Protein AF-A0A8K0KRV4-F1 (afdb_monomer)

Organism: Ladona fulva (NCBI:txid123851)

Sequence (351 aa):
MICQTLAEVDSEPIRNSCIECLKAHAKYYPDQVLESVVKKLVTENDEIKTETTADLLQYLGSLKRRFSAMCELACSAGEPFTSNIIPKVISVIVGSSSSQTPKKAVVGFSCLRKAIEISESNQEWLCEYLYNEEGAPAVFIKWWIIGAFAGNDSNQTTNEDIFEDPELLQEVAAIISLIVRTLNASIQGALVLEILPLFFHWNVLNENCLKDAGVLPDYKPLDESSPWQQTQTVILLEAVIGSLRRDEVVQEALSKTTVLELYEHLSALAIFNLHPPTRLSSARLLGCLINKTPQEVHLVKLLADLKAAINPVLDDSIIPLWQRLSAVKLHIWVTKALLLRGHDDADIWID

Structure (mmCIF, N/CA/C/O backbone):
data_AF-A0A8K0KRV4-F1
#
_entry.id   AF-A0A8K0KRV4-F1
#
loop_
_atom_site.group_PDB
_atom_site.id
_atom_site.type_symbol
_atom_site.label_atom_id
_atom_site.label_alt_id
_atom_site.label_comp_id
_atom_site.label_asym_id
_atom_site.label_entity_id
_atom_site.label_seq_id
_atom_site.pdbx_PDB_ins_code
_atom_site.Cartn_x
_atom_site.Cartn_y
_atom_site.Cartn_z
_atom_site.occupancy
_atom_site.B_iso_or_equiv
_atom_site.auth_seq_id
_atom_site.auth_comp_id
_atom_site.auth_asym_id
_atom_site.auth_atom_id
_atom_site.pdbx_PDB_model_num
ATOM 1 N N . MET A 1 1 ? -14.758 -0.693 34.628 1.00 86.19 1 MET A N 1
ATOM 2 C CA . MET A 1 1 ? -13.832 -1.763 35.027 1.00 86.19 1 MET A CA 1
ATOM 3 C C . MET A 1 1 ? -13.225 -2.435 33.802 1.00 86.19 1 MET A C 1
ATOM 5 O O . MET A 1 1 ? -12.064 -2.178 33.559 1.00 86.19 1 MET A O 1
ATOM 9 N N . ILE A 1 2 ? -13.990 -3.150 32.962 1.00 88.62 2 ILE A N 1
ATOM 10 C CA . ILE A 1 2 ? -13.430 -3.925 31.830 1.00 88.62 2 ILE A CA 1
ATOM 11 C C . ILE A 1 2 ? -12.544 -3.091 30.876 1.00 88.62 2 ILE A C 1
ATOM 13 O O . ILE A 1 2 ? -11.396 -3.456 30.653 1.00 88.62 2 ILE A O 1
ATOM 17 N N . CYS A 1 3 ? -13.015 -1.939 30.374 1.00 86.62 3 CYS A N 1
ATOM 18 C CA . CYS A 1 3 ? -12.198 -1.091 29.482 1.00 86.62 3 CYS A CA 1
ATOM 19 C C . CYS A 1 3 ? -10.910 -0.570 30.143 1.00 86.62 3 CYS A C 1
ATOM 21 O O . CYS A 1 3 ? -9.894 -0.426 29.478 1.00 86.62 3 CYS A O 1
ATOM 23 N N . GLN A 1 4 ? -10.945 -0.315 31.452 1.00 87.44 4 GLN A N 1
ATOM 24 C CA . GLN A 1 4 ? -9.772 0.135 32.203 1.00 87.44 4 GLN A CA 1
ATOM 25 C C . GLN A 1 4 ? -8.758 -1.006 32.347 1.00 87.44 4 GLN A C 1
ATOM 27 O O . GLN A 1 4 ? -7.578 -0.837 32.061 1.00 87.44 4 GLN A O 1
ATOM 32 N N . THR A 1 5 ? -9.241 -2.209 32.673 1.00 88.69 5 THR A N 1
ATOM 33 C CA . THR A 1 5 ? -8.422 -3.425 32.711 1.00 88.69 5 THR A CA 1
ATOM 34 C C . THR A 1 5 ? -7.738 -3.688 31.366 1.00 88.69 5 THR A C 1
ATOM 36 O O . THR A 1 5 ? -6.568 -4.056 31.351 1.00 88.69 5 THR A O 1
ATOM 39 N N . LEU A 1 6 ? -8.417 -3.444 30.237 1.00 87.31 6 LEU A N 1
ATOM 40 C CA . LEU A 1 6 ? -7.824 -3.583 28.900 1.00 87.31 6 LEU A CA 1
ATOM 41 C C . LEU A 1 6 ? -6.659 -2.621 28.638 1.00 87.31 6 LEU A C 1
ATOM 43 O O . LEU A 1 6 ? -5.703 -3.003 27.964 1.00 87.31 6 LEU A O 1
ATOM 47 N N . ALA A 1 7 ? -6.729 -1.396 29.158 1.00 84.25 7 ALA A N 1
ATOM 48 C CA . ALA A 1 7 ? -5.669 -0.405 28.994 1.00 84.25 7 ALA A CA 1
ATOM 49 C C . ALA A 1 7 ? -4.442 -0.717 29.874 1.00 84.25 7 ALA A C 1
ATOM 51 O O . ALA A 1 7 ? -3.294 -0.555 29.447 1.00 84.25 7 ALA A O 1
ATOM 52 N N . GLU A 1 8 ? -4.680 -1.201 31.094 1.00 86.88 8 GLU A N 1
ATOM 53 C CA . GLU A 1 8 ? -3.658 -1.318 32.138 1.00 86.88 8 GLU A CA 1
ATOM 54 C C . GLU A 1 8 ? -2.963 -2.692 32.169 1.00 86.88 8 GLU A C 1
ATOM 56 O O . GLU A 1 8 ? -1.757 -2.764 32.416 1.00 86.88 8 GLU A O 1
ATOM 61 N N . VAL A 1 9 ? -3.684 -3.788 31.900 1.00 90.31 9 VAL A N 1
ATOM 62 C CA . VAL A 1 9 ? -3.180 -5.153 32.132 1.00 90.31 9 VAL A CA 1
ATOM 63 C C . VAL A 1 9 ? -2.333 -5.676 30.971 1.00 90.31 9 VAL A C 1
ATOM 65 O O . VAL A 1 9 ? -2.772 -5.773 29.821 1.00 90.31 9 VAL A O 1
ATOM 68 N N . ASP A 1 10 ? -1.117 -6.122 31.296 1.00 88.00 10 ASP A N 1
ATOM 69 C CA . ASP A 1 10 ? -0.176 -6.648 30.302 1.00 88.00 10 ASP A CA 1
ATOM 70 C C . ASP A 1 10 ? -0.371 -8.134 29.949 1.00 88.00 10 ASP A C 1
ATOM 72 O O . ASP A 1 10 ? 0.172 -8.630 28.965 1.00 88.00 10 ASP A O 1
ATOM 76 N N . SER A 1 11 ? -1.239 -8.835 30.676 1.00 92.94 11 SER A N 1
ATOM 77 C CA . SER A 1 11 ? -1.582 -10.235 30.411 1.00 92.94 11 SER A CA 1
ATOM 78 C C . SER A 1 11 ? -2.530 -10.385 29.215 1.00 92.94 11 SER A C 1
ATOM 80 O O . SER A 1 11 ? -3.698 -9.997 29.277 1.00 92.94 11 SER A O 1
ATOM 82 N N . GLU A 1 12 ? -2.039 -10.991 28.132 1.00 90.19 12 GLU A N 1
ATOM 83 C CA . GLU A 1 12 ? -2.821 -11.282 26.923 1.00 90.19 12 GLU A CA 1
ATOM 84 C C . GLU A 1 12 ? -4.062 -12.158 27.182 1.00 90.19 12 GLU A C 1
ATOM 86 O O . GLU A 1 12 ? -5.143 -11.760 26.749 1.00 90.19 12 GLU A O 1
ATOM 91 N N . PRO A 1 13 ? -4.002 -13.255 27.968 1.00 94.06 13 PRO A N 1
ATOM 92 C CA . PRO A 1 13 ? -5.196 -14.042 28.294 1.00 94.06 13 PRO A CA 1
ATOM 93 C C . PRO A 1 13 ? -6.295 -13.238 29.000 1.00 94.06 13 PRO A C 1
ATOM 95 O O . PRO A 1 13 ? -7.484 -13.431 28.731 1.00 94.06 13 PRO A O 1
ATOM 98 N N . ILE A 1 14 ? -5.910 -12.318 29.894 1.00 93.38 14 ILE A N 1
ATOM 99 C CA . ILE A 1 14 ? -6.867 -11.453 30.598 1.00 93.38 14 ILE A CA 1
ATOM 100 C C . ILE A 1 14 ? -7.502 -10.474 29.612 1.00 93.38 14 ILE A C 1
ATOM 102 O O . ILE A 1 14 ? -8.719 -10.300 29.635 1.00 93.38 14 ILE A O 1
ATOM 106 N N . ARG A 1 15 ? -6.708 -9.877 28.715 1.00 91.94 15 ARG A N 1
ATOM 107 C CA . ARG A 1 15 ? -7.239 -8.980 27.681 1.00 91.94 15 ARG A CA 1
ATOM 108 C C . ARG A 1 15 ? -8.218 -9.689 26.761 1.00 91.94 15 ARG A C 1
ATOM 110 O O . ARG A 1 15 ? -9.314 -9.178 26.572 1.00 91.94 15 ARG A O 1
ATOM 117 N N . ASN A 1 16 ? -7.871 -10.875 26.273 1.00 91.19 16 ASN A N 1
ATOM 118 C CA . ASN A 1 16 ? -8.750 -11.649 25.398 1.00 91.19 16 ASN A CA 1
ATOM 119 C C . ASN A 1 16 ? -10.057 -11.991 26.125 1.00 91.19 16 ASN A C 1
ATOM 121 O O . ASN A 1 16 ? -11.136 -11.789 25.582 1.00 91.19 16 ASN A O 1
ATOM 125 N N . SER A 1 17 ? -9.982 -12.376 27.403 1.00 94.31 17 SER A N 1
ATOM 126 C CA . SER A 1 17 ? -11.176 -12.599 28.231 1.00 94.31 17 SER A CA 1
ATOM 127 C C . SER A 1 17 ? -12.026 -11.330 28.387 1.00 94.31 17 SER A C 1
ATOM 129 O O . SER A 1 17 ? -13.250 -11.383 28.301 1.00 94.31 17 SER A O 1
ATOM 131 N N . CYS A 1 18 ? -11.401 -10.167 28.595 1.00 94.69 18 CYS A N 1
ATOM 132 C CA . CYS A 1 18 ? -12.099 -8.882 28.654 1.00 94.69 18 CYS A CA 1
ATOM 133 C C . CYS A 1 18 ? -12.760 -8.514 27.319 1.00 94.69 18 CYS A C 1
ATOM 135 O O . CYS A 1 18 ? -13.893 -8.034 27.327 1.00 94.69 18 CYS A O 1
ATOM 137 N N . ILE A 1 19 ? -12.083 -8.747 26.193 1.00 92.19 19 ILE A N 1
ATOM 138 C CA . ILE A 1 19 ? -12.622 -8.508 24.853 1.00 92.19 19 ILE A CA 1
ATOM 139 C C . ILE A 1 19 ? -13.817 -9.429 24.593 1.00 92.19 19 ILE A C 1
ATOM 141 O O . ILE A 1 19 ? -14.870 -8.935 24.204 1.00 92.19 19 ILE A O 1
ATOM 145 N N . GLU A 1 20 ? -13.716 -10.725 24.895 1.00 93.31 20 GLU A N 1
ATOM 146 C CA . GLU A 1 20 ? -14.837 -11.668 24.771 1.00 93.31 20 GLU A CA 1
ATOM 147 C C . GLU A 1 20 ? -16.033 -11.268 25.644 1.00 93.31 20 GLU A C 1
ATOM 149 O O . GLU A 1 20 ? -17.176 -11.292 25.185 1.00 93.31 20 GLU A O 1
ATOM 154 N N . CYS A 1 21 ? -15.790 -10.803 26.873 1.00 95.00 21 CYS A N 1
ATOM 155 C CA . CYS A 1 21 ? -16.847 -10.245 27.716 1.00 95.00 21 CYS A CA 1
ATOM 156 C C . CYS A 1 21 ? -17.499 -9.011 27.075 1.00 95.00 21 CYS A C 1
ATOM 158 O O . CYS A 1 21 ? -18.725 -8.901 27.074 1.00 95.00 21 CYS A O 1
ATOM 160 N N . LEU A 1 22 ? -16.714 -8.086 26.511 1.00 94.31 22 LEU A N 1
ATOM 161 C CA . LEU A 1 22 ? -17.256 -6.912 25.819 1.00 94.31 22 LEU A CA 1
ATOM 162 C C . LEU A 1 22 ? -18.048 -7.304 24.570 1.00 94.31 22 LEU A C 1
ATOM 164 O O . LEU A 1 22 ? -19.135 -6.768 24.379 1.00 94.31 22 LEU A O 1
ATOM 168 N N . LYS A 1 23 ? -17.572 -8.269 23.774 1.00 92.62 23 LYS A N 1
ATOM 169 C CA . LYS A 1 23 ? -18.305 -8.825 22.625 1.00 92.62 23 LYS A CA 1
ATOM 170 C C . LYS A 1 23 ? -19.634 -9.437 23.065 1.00 92.62 23 LYS A C 1
ATOM 172 O O . LYS A 1 23 ? -20.669 -9.180 22.457 1.00 92.62 23 LYS A O 1
ATOM 177 N N . ALA A 1 24 ? -19.630 -10.224 24.142 1.00 94.19 24 ALA A N 1
ATOM 178 C CA . ALA A 1 24 ? -20.844 -10.820 24.687 1.00 94.19 24 ALA A CA 1
ATOM 179 C C . ALA A 1 24 ? -21.834 -9.749 25.171 1.00 94.19 24 ALA A C 1
ATOM 181 O O . ALA A 1 24 ? -23.023 -9.844 24.874 1.00 94.19 24 ALA A O 1
ATOM 182 N N . HIS A 1 25 ? -21.359 -8.707 25.858 1.00 94.31 25 HIS A N 1
ATOM 183 C CA . HIS A 1 25 ? -22.204 -7.596 26.299 1.00 94.31 25 HIS A CA 1
ATOM 184 C C . HIS A 1 25 ? -22.710 -6.730 25.146 1.00 94.31 25 HIS A C 1
ATOM 186 O O . HIS A 1 25 ? -23.863 -6.309 25.188 1.00 94.31 25 HIS A O 1
ATOM 192 N N . ALA A 1 26 ? -21.900 -6.505 24.111 1.00 94.50 26 ALA A N 1
ATOM 193 C CA . ALA A 1 26 ? -22.269 -5.726 22.932 1.00 94.50 26 ALA A CA 1
ATOM 194 C C . ALA A 1 26 ? -23.500 -6.302 22.218 1.00 94.50 26 ALA A C 1
ATOM 196 O O . ALA A 1 26 ? -24.303 -5.545 21.684 1.00 94.50 26 ALA A O 1
ATOM 197 N N . LYS A 1 27 ? -23.702 -7.626 22.283 1.00 92.81 27 LYS A N 1
ATOM 198 C CA . LYS A 1 27 ? -24.896 -8.293 21.737 1.00 92.81 27 LYS A CA 1
ATOM 199 C C . LYS A 1 27 ? -26.197 -7.897 22.441 1.00 92.81 27 LYS A C 1
ATOM 201 O O . LYS A 1 27 ? -27.249 -7.933 21.815 1.00 92.81 27 LYS A O 1
ATOM 206 N N . TYR A 1 28 ? -26.140 -7.556 23.729 1.00 94.81 28 TYR A N 1
ATOM 207 C CA . TYR A 1 28 ? -27.323 -7.225 24.534 1.00 94.81 28 TYR A CA 1
ATOM 208 C C . TYR A 1 28 ? -27.468 -5.722 24.794 1.00 94.81 28 TYR A C 1
ATOM 210 O O . TYR A 1 28 ? -28.585 -5.232 24.933 1.00 94.81 28 TYR A O 1
ATOM 218 N N . TYR A 1 29 ? -26.350 -4.996 24.866 1.00 95.31 29 TYR A N 1
ATOM 219 C CA . TYR A 1 29 ? -26.291 -3.580 25.235 1.00 95.31 29 TYR A CA 1
ATOM 220 C C . TYR A 1 29 ? -25.318 -2.804 24.327 1.00 95.31 29 TYR A C 1
ATOM 222 O O . TYR A 1 29 ? -24.331 -2.247 24.821 1.00 95.31 29 TYR A O 1
ATOM 230 N N . PRO A 1 30 ? -25.555 -2.772 23.003 1.00 94.38 30 PRO A N 1
ATOM 231 C CA . PRO A 1 30 ? -24.607 -2.216 22.039 1.00 94.38 30 PRO A CA 1
ATOM 232 C C . PRO A 1 30 ? -24.255 -0.757 22.343 1.00 94.38 30 PRO A C 1
ATOM 234 O O . PRO A 1 30 ? -23.075 -0.433 22.445 1.00 94.38 30 PRO A O 1
ATOM 237 N N . ASP A 1 31 ? -25.249 0.091 22.612 1.00 94.31 31 ASP A N 1
ATOM 238 C CA . ASP A 1 31 ? -25.041 1.528 22.839 1.00 94.31 31 ASP A CA 1
ATOM 239 C C . ASP A 1 31 ? -24.201 1.815 24.091 1.00 94.31 31 ASP A C 1
ATOM 241 O O . ASP A 1 31 ? -23.298 2.646 24.069 1.00 94.31 31 ASP A O 1
ATOM 245 N N . GLN A 1 32 ? -24.447 1.084 25.183 1.00 94.12 32 GLN A N 1
ATOM 246 C CA . GLN A 1 32 ? -23.736 1.270 26.456 1.00 94.12 32 GLN A CA 1
ATOM 247 C C . GLN A 1 32 ? -22.277 0.822 26.356 1.00 94.12 32 GLN A C 1
ATOM 249 O O . GLN A 1 32 ? -21.372 1.465 26.906 1.00 94.12 32 GLN A O 1
ATOM 254 N N . VAL A 1 33 ? -22.044 -0.301 25.665 1.00 93.69 33 VAL A N 1
ATOM 255 C CA . VAL A 1 33 ? -20.692 -0.800 25.408 1.00 93.69 33 VAL A CA 1
ATOM 256 C C . VAL A 1 33 ? -19.970 0.158 24.475 1.00 93.69 33 VAL A C 1
ATOM 258 O O . VAL A 1 33 ? -18.839 0.532 24.774 1.00 93.69 33 VAL A O 1
ATOM 261 N N . LEU A 1 34 ? -20.622 0.608 23.404 1.00 92.81 34 LEU A N 1
ATOM 262 C CA . LEU A 1 34 ? -20.043 1.534 22.446 1.00 92.81 34 LEU A CA 1
ATOM 263 C C . LEU A 1 34 ? -19.682 2.871 23.097 1.00 92.81 34 LEU A C 1
ATOM 265 O O . LEU A 1 34 ? -18.543 3.311 22.959 1.00 92.81 34 LEU A O 1
ATOM 269 N N . GLU A 1 35 ? -20.590 3.478 23.865 1.00 90.69 35 GLU A N 1
ATOM 270 C CA . GLU A 1 35 ? -20.319 4.707 24.617 1.00 90.69 35 GLU A CA 1
ATOM 271 C C . GLU A 1 35 ? -19.120 4.511 25.554 1.00 90.69 35 GLU A C 1
ATOM 273 O O . GLU A 1 35 ? -18.199 5.328 25.575 1.00 90.69 35 GLU A O 1
ATOM 278 N N . SER A 1 36 ? -19.080 3.395 26.287 1.00 89.19 36 SER A N 1
ATOM 279 C CA . SER A 1 36 ? -17.990 3.090 27.219 1.00 89.19 36 SER A CA 1
ATOM 280 C C . SER A 1 36 ? -16.649 2.858 26.522 1.00 89.19 36 SER A C 1
ATOM 282 O O . SER A 1 36 ? -15.616 3.302 27.025 1.00 89.19 36 SER A O 1
ATOM 284 N N . VAL A 1 37 ? -16.647 2.146 25.394 1.00 87.88 37 VAL A N 1
ATOM 285 C CA . VAL A 1 37 ? -15.461 1.843 24.582 1.00 87.88 37 VAL A CA 1
ATOM 286 C C . VAL A 1 37 ? -14.936 3.116 23.942 1.00 87.88 37 VAL A C 1
ATOM 288 O O . VAL A 1 37 ? -13.771 3.447 24.127 1.00 87.88 37 VAL A O 1
ATOM 291 N N . VAL A 1 38 ? -15.798 3.878 23.274 1.00 83.19 38 VAL A N 1
ATOM 292 C CA . VAL A 1 38 ? -15.433 5.153 22.657 1.00 83.19 38 VAL A CA 1
ATOM 293 C C . VAL A 1 38 ? -14.895 6.115 23.712 1.00 83.19 38 VAL A C 1
ATOM 295 O O . VAL A 1 38 ? -13.782 6.611 23.577 1.00 83.19 38 VAL A O 1
ATOM 298 N N . LYS A 1 39 ? -15.640 6.346 24.797 1.00 84.12 39 LYS A N 1
ATOM 299 C CA . LYS A 1 39 ? -15.281 7.351 25.805 1.00 84.12 39 LYS A CA 1
ATOM 300 C C . LYS A 1 39 ? -13.984 7.029 26.552 1.00 84.12 39 LYS A C 1
ATOM 302 O O . LYS A 1 39 ? -13.308 7.945 27.011 1.00 84.12 39 LYS A O 1
ATOM 307 N N . LYS A 1 40 ? -13.641 5.751 26.719 1.00 84.88 40 LYS A N 1
ATOM 308 C CA . LYS A 1 40 ? -12.471 5.349 27.520 1.00 84.88 40 LYS A CA 1
ATOM 309 C C . LYS A 1 40 ? -11.273 4.942 26.678 1.00 84.88 40 LYS A C 1
ATOM 311 O O . LYS A 1 40 ? -10.148 5.209 27.063 1.00 84.88 40 LYS A O 1
ATOM 316 N N . LEU A 1 41 ? -11.493 4.304 25.531 1.00 80.88 41 LEU A N 1
ATOM 317 C CA . LEU A 1 41 ? -10.399 3.808 24.697 1.00 80.88 41 LEU A CA 1
ATOM 318 C C . LEU A 1 41 ? -9.992 4.804 23.602 1.00 80.88 41 LEU A C 1
ATOM 320 O O . LEU A 1 41 ? -8.820 4.813 23.241 1.00 80.88 41 LEU A O 1
ATOM 324 N N . VAL A 1 42 ? -10.909 5.661 23.118 1.00 72.00 42 VAL A N 1
ATOM 325 C CA . VAL A 1 42 ? -10.601 6.676 22.087 1.00 72.00 42 VAL A CA 1
ATOM 326 C C . VAL A 1 42 ? -10.154 8.003 22.702 1.00 72.00 42 VAL A C 1
ATOM 328 O O . VAL A 1 42 ? -9.162 8.578 22.267 1.00 72.00 42 VAL A O 1
ATOM 331 N N . THR A 1 43 ? -10.904 8.528 23.675 1.00 65.25 43 THR A N 1
ATOM 332 C CA . THR A 1 43 ? -10.749 9.921 24.148 1.00 65.25 43 THR A CA 1
ATOM 333 C C . THR A 1 43 ? -9.639 10.146 25.167 1.00 65.25 43 THR A C 1
ATOM 335 O O . THR A 1 43 ? -9.276 11.295 25.392 1.00 65.25 43 THR A O 1
ATOM 338 N N . GLU A 1 44 ? -9.043 9.095 25.733 1.00 62.56 44 GLU A N 1
ATOM 339 C CA . GLU A 1 44 ? -7.798 9.194 26.513 1.00 62.56 44 GLU A CA 1
ATOM 340 C C . GLU A 1 44 ? -6.599 9.359 25.555 1.00 62.56 44 GLU A C 1
ATOM 342 O O . GLU A 1 44 ? -5.677 8.538 25.476 1.00 62.56 44 GLU A O 1
ATOM 347 N N . ASN A 1 45 ? -6.666 10.425 24.761 1.00 57.91 45 ASN A N 1
ATOM 348 C CA . ASN A 1 45 ? -5.608 10.960 23.920 1.00 57.91 45 ASN A CA 1
ATOM 349 C C . ASN A 1 45 ? -4.785 11.946 24.756 1.00 57.91 45 ASN A C 1
ATOM 351 O O . ASN A 1 45 ? -4.560 13.085 24.355 1.00 57.91 45 ASN A O 1
ATOM 355 N N . ASP A 1 46 ? -4.385 11.519 25.954 1.00 58.53 46 ASP A N 1
ATOM 356 C CA . ASP A 1 46 ? -3.589 12.360 26.832 1.00 58.53 46 ASP A CA 1
ATOM 357 C C . ASP A 1 46 ? -2.316 12.765 26.086 1.00 58.53 46 ASP A C 1
ATOM 359 O O . ASP A 1 46 ? -1.575 11.921 25.563 1.00 58.53 46 ASP A O 1
ATOM 363 N N . GLU A 1 47 ? -2.089 14.076 25.999 1.00 62.66 47 GLU A N 1
ATOM 364 C CA . GLU A 1 47 ? -0.788 14.646 25.680 1.00 62.66 47 GLU A CA 1
ATOM 365 C C . GLU A 1 47 ? 0.172 14.173 26.766 1.00 62.66 47 GLU A C 1
ATOM 367 O O . GLU A 1 47 ? 0.301 14.783 27.831 1.00 62.66 47 GLU A O 1
ATOM 372 N N . ILE A 1 48 ? 0.800 13.019 26.550 1.00 61.97 48 ILE A N 1
ATOM 373 C CA . ILE A 1 48 ? 1.720 12.508 27.547 1.00 61.97 48 ILE A CA 1
ATOM 374 C C . ILE A 1 48 ? 2.952 13.390 27.498 1.00 61.97 48 ILE A C 1
ATOM 376 O O . ILE A 1 48 ? 3.696 13.399 26.519 1.00 61.97 48 ILE A O 1
ATOM 380 N N . LYS A 1 49 ? 3.190 14.098 28.599 1.00 68.12 49 LYS A N 1
ATOM 381 C CA . LYS A 1 49 ? 4.490 14.678 28.924 1.00 68.12 49 LYS A CA 1
ATOM 382 C C . LYS A 1 49 ? 5.448 13.522 29.225 1.00 68.12 49 LYS A C 1
ATOM 384 O O . LYS A 1 49 ? 5.710 13.211 30.379 1.00 68.12 49 LYS A O 1
ATOM 389 N N . THR A 1 50 ? 5.871 12.790 28.194 1.00 65.81 50 THR A N 1
ATOM 390 C CA . THR A 1 50 ? 6.832 11.693 28.347 1.00 65.81 50 THR A CA 1
ATOM 391 C C . THR A 1 50 ? 8.191 12.317 28.618 1.00 65.81 50 THR A C 1
ATOM 393 O O . THR A 1 50 ? 8.821 12.831 27.695 1.00 65.81 50 THR A O 1
ATOM 396 N N . GLU A 1 51 ? 8.630 12.302 29.873 1.00 75.50 51 GLU A N 1
ATOM 397 C CA . GLU A 1 51 ? 9.959 12.789 30.252 1.00 75.50 51 GLU A CA 1
ATOM 398 C C . GLU A 1 51 ? 11.030 11.705 30.054 1.00 75.50 51 GLU A C 1
ATOM 400 O O . GLU A 1 51 ? 12.197 12.029 29.834 1.00 75.50 51 GLU A O 1
ATOM 405 N N . THR A 1 52 ? 10.648 10.416 30.065 1.00 85.75 52 THR A N 1
ATOM 406 C CA . THR A 1 52 ? 11.585 9.293 29.911 1.00 85.75 52 THR A CA 1
ATOM 407 C C . THR A 1 52 ? 11.209 8.313 28.792 1.00 85.75 52 THR A C 1
ATOM 409 O O . THR A 1 52 ? 10.047 8.151 28.413 1.00 85.75 52 THR A O 1
ATOM 412 N N . THR A 1 53 ? 12.210 7.584 28.281 1.00 85.25 53 THR A N 1
ATOM 413 C CA . THR A 1 53 ? 12.019 6.487 27.312 1.00 85.25 53 THR A CA 1
ATOM 414 C C . THR A 1 53 ? 11.123 5.374 27.861 1.00 85.25 53 THR A C 1
ATOM 416 O O . THR A 1 53 ? 10.372 4.762 27.103 1.00 85.25 53 THR A O 1
ATOM 419 N N . ALA A 1 54 ? 11.184 5.108 29.170 1.00 87.44 54 ALA A N 1
ATOM 420 C CA . ALA A 1 54 ? 10.356 4.094 29.816 1.00 87.44 54 ALA A CA 1
ATOM 421 C C . ALA A 1 54 ? 8.870 4.486 29.792 1.00 87.44 54 ALA A C 1
ATOM 423 O O . ALA A 1 54 ? 8.036 3.658 29.423 1.00 87.44 54 ALA A O 1
ATOM 424 N N . ASP A 1 55 ? 8.558 5.756 30.073 1.00 85.75 55 ASP A N 1
ATOM 425 C CA . ASP A 1 55 ? 7.186 6.279 30.013 1.00 85.75 55 ASP A CA 1
ATOM 426 C C . ASP A 1 55 ? 6.620 6.176 28.595 1.00 85.75 55 ASP A C 1
ATOM 428 O O . ASP A 1 55 ? 5.470 5.779 28.399 1.00 85.75 55 ASP A O 1
ATOM 432 N N . LEU A 1 56 ? 7.449 6.464 27.586 1.00 84.31 56 LEU A N 1
ATOM 433 C CA . LEU A 1 56 ? 7.058 6.330 26.187 1.00 84.31 56 LEU A CA 1
ATOM 434 C C . LEU A 1 56 ? 6.767 4.872 25.808 1.00 84.31 56 LEU A C 1
ATOM 436 O O . LEU A 1 56 ? 5.765 4.600 25.150 1.00 84.31 56 LEU A O 1
ATOM 440 N N . LEU A 1 57 ? 7.606 3.919 26.222 1.00 87.12 57 LEU A N 1
ATOM 441 C CA . LEU A 1 57 ? 7.370 2.496 25.953 1.00 87.12 57 LEU A CA 1
ATOM 442 C C . LEU A 1 57 ? 6.103 1.988 26.649 1.00 87.12 57 LEU A C 1
ATOM 444 O O . LEU A 1 57 ? 5.305 1.281 26.032 1.00 87.12 57 LEU A O 1
ATOM 448 N N . GLN A 1 58 ? 5.885 2.382 27.905 1.00 88.56 58 GLN A N 1
ATOM 449 C CA . GLN A 1 58 ? 4.672 2.044 28.644 1.00 88.56 58 GLN A CA 1
ATOM 450 C C . GLN A 1 58 ? 3.428 2.631 27.968 1.00 88.56 58 GLN A C 1
ATOM 452 O O . GLN A 1 58 ? 2.420 1.934 27.811 1.00 88.56 58 GLN A O 1
ATOM 457 N N . TYR A 1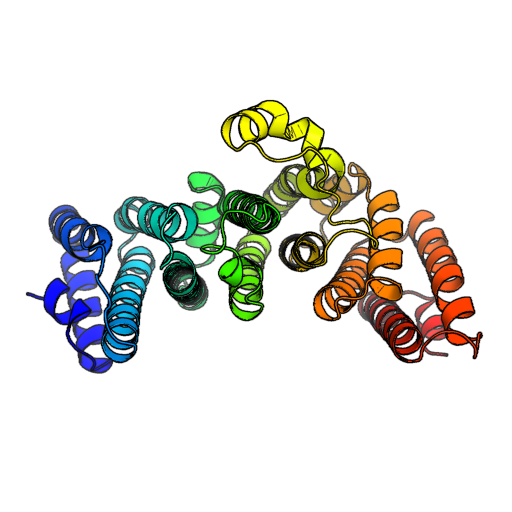 59 ? 3.508 3.882 27.514 1.00 87.25 59 TYR A N 1
ATOM 458 C CA . TYR A 1 59 ? 2.435 4.528 26.770 1.00 87.25 59 TYR A CA 1
ATOM 459 C C . TYR A 1 59 ? 2.105 3.792 25.475 1.00 87.25 59 TYR A C 1
ATOM 461 O O . TYR A 1 59 ? 0.942 3.475 25.233 1.00 87.25 59 TYR A O 1
ATOM 469 N N . LEU A 1 60 ? 3.112 3.476 24.658 1.00 87.38 60 LEU A N 1
ATOM 470 C CA . LEU A 1 60 ? 2.909 2.769 23.394 1.00 87.38 60 LEU A CA 1
ATOM 471 C C . LEU A 1 60 ? 2.361 1.358 23.617 1.00 87.38 60 LEU A C 1
ATOM 473 O O . LEU A 1 60 ? 1.500 0.911 22.860 1.00 87.38 60 LEU A O 1
ATOM 477 N N . GLY A 1 61 ? 2.789 0.682 24.687 1.00 90.00 61 GLY A N 1
ATOM 478 C CA . GLY A 1 61 ? 2.206 -0.585 25.124 1.00 90.00 61 GLY A CA 1
ATOM 479 C C . GLY A 1 61 ? 0.719 -0.448 25.462 1.00 90.00 61 GLY A C 1
ATOM 480 O O . GLY A 1 61 ? -0.103 -1.205 24.947 1.00 90.00 61 GLY A O 1
ATOM 481 N N . SER A 1 62 ? 0.352 0.557 26.263 1.00 89.12 62 SER A N 1
ATOM 482 C CA . SER A 1 62 ? -1.049 0.864 26.579 1.00 89.12 62 SER A CA 1
ATOM 483 C C . SER A 1 62 ? -1.861 1.193 25.323 1.00 89.12 62 SER A C 1
ATOM 485 O O . SER A 1 62 ? -2.918 0.605 25.093 1.00 89.12 62 SER A O 1
ATOM 487 N N . LEU A 1 63 ? -1.346 2.066 24.455 1.00 88.94 63 LEU A N 1
ATOM 488 C CA . LEU A 1 63 ? -1.987 2.447 23.199 1.00 88.94 63 LEU A CA 1
ATOM 489 C C . LEU A 1 63 ? -2.238 1.233 22.303 1.00 88.94 63 LEU A C 1
ATOM 491 O O . LEU A 1 63 ? -3.355 1.049 21.826 1.00 88.94 63 LEU A O 1
ATOM 495 N N . LYS A 1 64 ? -1.241 0.356 22.148 1.00 91.81 64 LYS A N 1
ATOM 496 C CA . LYS A 1 64 ? -1.360 -0.880 21.368 1.00 91.81 64 LYS A CA 1
ATOM 497 C C . LYS A 1 64 ? -2.453 -1.791 21.904 1.00 91.81 64 LYS A C 1
ATOM 499 O O . LYS A 1 64 ? -3.231 -2.332 21.126 1.00 91.81 64 LYS A O 1
ATOM 504 N N . ARG A 1 65 ? -2.551 -1.943 23.227 1.00 90.94 65 ARG A N 1
ATOM 505 C CA . ARG A 1 65 ? -3.604 -2.753 23.860 1.00 90.94 65 ARG A CA 1
ATOM 506 C C . ARG A 1 65 ? -4.992 -2.166 23.604 1.00 90.94 65 ARG A C 1
ATOM 508 O O . ARG A 1 65 ? -5.894 -2.905 23.213 1.00 90.94 65 ARG A O 1
ATOM 515 N N . ARG A 1 66 ? -5.148 -0.845 23.752 1.00 90.75 66 ARG A N 1
ATOM 516 C CA . ARG A 1 66 ? -6.416 -0.142 23.495 1.00 90.75 66 ARG A CA 1
ATOM 517 C C . ARG A 1 66 ? -6.839 -0.253 22.031 1.00 90.75 66 ARG A C 1
ATOM 519 O O . ARG A 1 66 ? -7.960 -0.673 21.761 1.00 90.75 66 ARG A O 1
ATOM 526 N N . PHE A 1 67 ? -5.936 0.038 21.097 1.00 92.12 67 PHE A N 1
ATOM 527 C CA . PHE A 1 67 ? -6.206 -0.051 19.662 1.00 92.12 67 PHE A CA 1
ATOM 528 C C . PHE A 1 67 ? -6.495 -1.475 19.203 1.00 92.12 67 PHE A C 1
ATOM 530 O O . PHE A 1 67 ? -7.437 -1.677 18.442 1.00 92.12 67 PHE A O 1
ATOM 537 N N . SER A 1 68 ? -5.758 -2.466 19.707 1.00 93.00 68 SER A N 1
ATOM 538 C CA . SER A 1 68 ? -6.037 -3.873 19.410 1.00 93.00 68 SER A CA 1
ATOM 539 C C . SER A 1 68 ? -7.447 -4.259 19.855 1.00 93.00 68 SER A C 1
ATOM 541 O O . SER A 1 68 ? -8.206 -4.801 19.059 1.00 93.00 68 SER A O 1
ATOM 543 N N . ALA A 1 69 ? -7.830 -3.922 21.092 1.00 92.50 69 ALA A N 1
ATOM 544 C CA . ALA A 1 69 ? -9.163 -4.223 21.609 1.00 92.50 69 ALA A CA 1
ATOM 545 C C . ALA A 1 69 ? -10.270 -3.497 20.830 1.00 92.50 69 ALA A C 1
ATOM 547 O O . ALA A 1 69 ? -11.312 -4.082 20.543 1.00 92.50 69 ALA A O 1
ATOM 548 N N . MET A 1 70 ? -10.042 -2.233 20.465 1.00 92.69 70 MET A N 1
ATOM 549 C CA . MET A 1 70 ? -10.975 -1.452 19.655 1.00 92.69 70 MET A CA 1
ATOM 550 C C . MET A 1 70 ? -11.191 -2.071 18.278 1.00 92.69 70 MET A C 1
ATOM 552 O O . MET A 1 70 ? -12.337 -2.267 17.883 1.00 92.69 70 MET A O 1
ATOM 556 N N . CYS A 1 71 ? -10.114 -2.399 17.561 1.00 93.25 71 CYS A N 1
ATOM 557 C CA . CYS A 1 71 ? -10.235 -2.968 16.224 1.00 93.25 71 CYS A CA 1
ATOM 558 C C . CYS A 1 71 ? -10.879 -4.361 16.277 1.00 93.25 71 CYS A C 1
ATOM 560 O O . CYS A 1 71 ? -11.737 -4.673 15.459 1.00 93.25 71 CYS A O 1
ATOM 562 N N . GLU A 1 72 ? -10.553 -5.175 17.284 1.00 92.25 72 GLU A N 1
ATOM 563 C CA . GLU A 1 72 ? -11.170 -6.490 17.458 1.00 92.25 72 GLU A CA 1
ATOM 564 C C . GLU A 1 72 ? -12.673 -6.397 17.770 1.00 92.25 72 GLU A C 1
ATOM 566 O O . GLU A 1 72 ? -13.475 -7.150 17.211 1.00 92.25 72 GLU A O 1
ATOM 571 N N . LEU A 1 73 ? -13.088 -5.443 18.610 1.00 92.00 73 LEU A N 1
ATOM 572 C CA . LEU A 1 73 ? -14.507 -5.168 18.860 1.00 92.00 73 LEU A CA 1
ATOM 573 C C . LEU A 1 73 ? -15.214 -4.653 17.607 1.00 92.00 73 LEU A C 1
ATOM 575 O O . LEU A 1 73 ? -16.295 -5.139 17.286 1.00 92.00 73 LEU A O 1
ATOM 579 N N . ALA A 1 74 ? -14.586 -3.729 16.878 1.00 92.12 74 ALA A N 1
ATOM 580 C CA . ALA A 1 74 ? -15.108 -3.200 15.624 1.00 92.12 74 ALA A CA 1
ATOM 581 C C . ALA A 1 74 ? -15.371 -4.307 14.595 1.00 92.12 74 ALA A C 1
ATOM 583 O O . ALA A 1 74 ? -16.358 -4.232 13.877 1.00 92.12 74 ALA A O 1
ATOM 584 N N . CYS A 1 75 ? -14.536 -5.345 14.546 1.00 89.81 75 CYS A N 1
ATOM 585 C CA . CYS A 1 75 ? -14.688 -6.436 13.581 1.00 89.81 75 CYS A CA 1
ATOM 586 C C . CYS A 1 75 ? -15.729 -7.489 13.984 1.00 89.81 75 CYS A C 1
ATOM 588 O O . CYS A 1 75 ? -16.299 -8.164 13.129 1.00 89.81 75 CYS A O 1
ATOM 590 N N . SER A 1 76 ? -15.958 -7.670 15.285 1.00 88.06 76 SER A N 1
ATOM 591 C CA . SER A 1 76 ? -16.702 -8.820 15.823 1.00 88.06 76 SER A CA 1
ATOM 592 C C . SER A 1 76 ? -18.082 -8.479 16.383 1.00 88.06 76 SER A C 1
ATOM 594 O O . SER A 1 76 ? -18.942 -9.356 16.452 1.00 88.06 76 SER A O 1
ATOM 596 N N . ALA A 1 77 ? -18.308 -7.230 16.795 1.00 86.62 77 ALA A N 1
ATOM 597 C CA . ALA A 1 77 ? -19.557 -6.794 17.417 1.00 86.62 77 ALA A CA 1
ATOM 598 C C . ALA A 1 77 ? -20.593 -6.246 16.413 1.00 86.62 77 ALA A C 1
ATOM 600 O O . ALA A 1 77 ? -21.689 -5.860 16.818 1.00 86.62 77 ALA A O 1
ATOM 601 N N . GLY A 1 78 ? -20.272 -6.259 15.115 1.00 86.75 78 GLY A N 1
ATOM 602 C CA . GLY A 1 78 ? -21.157 -5.848 14.023 1.00 86.75 78 GLY A CA 1
ATOM 603 C C . GLY A 1 78 ? -21.004 -4.385 13.599 1.00 86.75 78 GLY A C 1
ATOM 604 O O . GLY A 1 78 ? -20.252 -3.612 14.195 1.00 86.75 78 GLY A O 1
ATOM 605 N N . GLU A 1 79 ? -21.767 -4.013 12.571 1.00 89.81 79 GLU A N 1
ATOM 606 C CA . GLU A 1 79 ? -21.688 -2.724 11.871 1.00 89.81 79 GLU A CA 1
ATOM 607 C C . GLU A 1 79 ? -21.709 -1.473 12.773 1.00 89.81 79 GLU A C 1
ATOM 609 O O . GLU A 1 79 ? -20.868 -0.597 12.557 1.00 89.81 79 GLU A O 1
ATOM 614 N N . PRO A 1 80 ? -22.562 -1.360 13.818 1.00 91.62 80 PRO A N 1
ATOM 615 C CA . PRO A 1 80 ? -22.588 -0.163 14.663 1.00 91.62 80 PRO A CA 1
ATOM 616 C C . PRO A 1 80 ? -21.257 0.111 15.368 1.00 91.62 80 PRO A C 1
ATOM 618 O O . PRO A 1 80 ? -20.904 1.263 15.617 1.00 91.62 80 PRO A O 1
ATOM 621 N N . PHE A 1 81 ? -20.504 -0.942 15.698 1.00 93.12 81 PHE A N 1
ATOM 622 C CA . PHE A 1 81 ? -19.195 -0.797 16.322 1.00 93.12 81 PHE A CA 1
ATOM 623 C C . PHE A 1 81 ? -18.154 -0.362 15.305 1.00 93.12 81 PHE A C 1
ATOM 625 O O . PHE A 1 81 ? -17.382 0.552 15.587 1.00 93.12 81 PHE A O 1
ATOM 632 N N . THR A 1 82 ? -18.151 -0.966 14.119 1.00 92.75 82 THR A N 1
ATOM 633 C CA . THR A 1 82 ? -17.233 -0.590 13.043 1.00 92.75 82 THR A CA 1
ATOM 634 C C . THR A 1 82 ? -17.391 0.878 12.671 1.00 92.75 82 THR A C 1
ATOM 636 O O . THR A 1 82 ? -16.407 1.614 12.737 1.00 92.75 82 THR A O 1
ATOM 639 N N . SER A 1 83 ? -18.624 1.325 12.413 1.00 92.69 83 SER A N 1
ATOM 640 C CA . SER A 1 83 ? -18.917 2.689 11.955 1.00 92.69 83 SER A CA 1
ATOM 641 C C . SER A 1 83 ? -18.622 3.780 12.980 1.00 92.69 83 SER A C 1
ATOM 643 O O . SER A 1 83 ? -18.480 4.950 12.642 1.00 92.69 83 SER A O 1
ATOM 645 N N . ASN A 1 84 ? -18.480 3.411 14.254 1.00 93.06 84 ASN A N 1
ATOM 646 C CA . ASN A 1 84 ? -18.168 4.353 15.325 1.00 93.06 84 ASN A CA 1
ATOM 647 C C . ASN A 1 84 ? -16.718 4.279 15.810 1.00 93.06 84 ASN A C 1
ATOM 649 O O . ASN A 1 84 ? -16.226 5.250 16.393 1.00 93.06 84 ASN A O 1
ATOM 653 N N . ILE A 1 85 ? -16.048 3.138 15.636 1.00 93.38 85 ILE A N 1
ATOM 654 C CA . ILE A 1 85 ? -14.686 2.905 16.126 1.00 93.38 85 ILE A CA 1
ATOM 655 C C . ILE A 1 85 ? -13.656 3.149 15.025 1.00 93.38 85 ILE A C 1
ATOM 657 O O . ILE A 1 85 ? -12.683 3.860 15.273 1.00 93.38 85 ILE A O 1
ATOM 661 N N . ILE A 1 86 ? -13.853 2.591 13.828 1.00 94.06 86 ILE A N 1
ATOM 662 C CA . ILE A 1 86 ? -12.877 2.662 12.731 1.00 94.06 86 ILE A CA 1
ATOM 663 C C . ILE A 1 86 ? -12.564 4.104 12.313 1.00 94.06 86 ILE A C 1
ATOM 665 O O . ILE A 1 86 ? -11.379 4.446 12.344 1.00 94.06 86 ILE A O 1
ATOM 669 N N . PRO A 1 87 ? -13.549 4.986 12.046 1.00 93.62 87 PRO A N 1
ATOM 670 C CA . PRO A 1 87 ? -13.247 6.379 11.710 1.00 93.62 87 PRO A CA 1
ATOM 671 C C . PRO A 1 87 ? -12.432 7.084 12.799 1.00 93.62 87 PRO A C 1
ATOM 673 O O . PRO A 1 87 ? -11.559 7.901 12.514 1.00 93.62 87 PRO A O 1
ATOM 676 N N . LYS A 1 88 ? -12.638 6.725 14.074 1.00 90.94 88 LYS A N 1
ATOM 677 C CA . LYS A 1 88 ? -11.858 7.286 15.186 1.00 90.94 88 LYS A CA 1
ATOM 678 C C . LYS A 1 88 ? -10.429 6.762 15.189 1.00 90.94 88 LYS A C 1
ATOM 680 O O . LYS A 1 88 ? -9.510 7.555 15.359 1.00 90.94 88 LYS A O 1
ATOM 685 N N . VAL A 1 89 ? -10.227 5.466 14.953 1.00 91.19 89 VAL A N 1
ATOM 686 C CA . VAL A 1 89 ? -8.886 4.881 14.791 1.00 91.19 89 VAL A CA 1
ATOM 687 C C . VAL A 1 89 ? -8.150 5.569 13.641 1.00 91.19 89 VAL A C 1
ATOM 689 O O . VAL A 1 89 ? -7.041 6.057 13.847 1.00 91.19 89 VAL A O 1
ATOM 692 N N . ILE A 1 90 ? -8.791 5.701 12.476 1.00 93.00 90 ILE A N 1
ATOM 693 C CA . ILE A 1 90 ? -8.231 6.399 11.310 1.00 93.00 90 ILE A CA 1
ATOM 694 C C . ILE A 1 90 ? -7.918 7.858 11.647 1.00 93.00 90 ILE A C 1
ATOM 696 O O . ILE A 1 90 ? -6.817 8.319 11.362 1.00 93.00 90 ILE A O 1
ATOM 700 N N . SER A 1 91 ? -8.821 8.570 12.326 1.00 89.44 91 SER A N 1
ATOM 701 C CA . SER A 1 91 ? -8.588 9.963 12.719 1.00 89.44 91 SER A CA 1
ATOM 702 C C . SER A 1 91 ? -7.396 10.127 13.662 1.00 89.44 91 SER A C 1
ATOM 704 O O . SER A 1 91 ? -6.689 11.123 13.571 1.00 89.44 91 SER A O 1
ATOM 706 N N . VAL A 1 92 ? -7.126 9.157 14.543 1.00 86.25 92 VAL A N 1
ATOM 707 C CA . VAL A 1 92 ? -5.956 9.225 15.429 1.00 86.25 92 VAL A CA 1
ATOM 708 C C . VAL A 1 92 ? -4.680 8.908 14.653 1.00 86.25 92 VAL A C 1
ATOM 710 O O . VAL A 1 92 ? -3.662 9.561 14.872 1.00 86.25 92 VAL A O 1
ATOM 713 N N . ILE A 1 93 ? -4.736 7.953 13.722 1.00 88.75 93 ILE A N 1
ATOM 714 C CA . ILE A 1 93 ? -3.612 7.612 12.843 1.00 88.75 93 ILE A CA 1
ATOM 715 C C . ILE A 1 93 ? -3.222 8.811 11.963 1.00 88.75 93 ILE A C 1
ATOM 717 O O . ILE A 1 93 ? -2.053 9.184 11.921 1.00 88.75 93 ILE A O 1
ATOM 721 N N . VAL A 1 94 ? -4.201 9.422 11.292 1.00 87.12 94 VAL A N 1
ATOM 722 C CA . VAL A 1 94 ? -3.997 10.448 10.255 1.00 87.12 94 VAL A CA 1
ATOM 723 C C . VAL A 1 94 ? -3.949 11.866 10.837 1.00 87.12 94 VAL A C 1
ATOM 725 O O . VAL A 1 94 ? -3.212 12.714 10.342 1.00 87.12 94 VAL A O 1
ATOM 728 N N . GLY A 1 95 ? -4.723 12.144 11.888 1.00 78.81 95 GLY A N 1
ATOM 729 C CA . GLY A 1 95 ? -4.945 13.491 12.429 1.00 78.81 95 GLY A CA 1
ATOM 730 C C . GLY A 1 95 ? -3.983 13.928 13.533 1.00 78.81 95 GLY A C 1
ATOM 731 O O . GLY A 1 95 ? -4.113 15.036 14.052 1.00 78.81 95 GLY A O 1
ATOM 732 N N . SER A 1 96 ? -3.023 13.093 13.927 1.00 62.06 96 SER A N 1
ATOM 733 C CA . SER A 1 96 ? -2.071 13.475 14.968 1.00 62.06 96 SER A CA 1
ATOM 734 C C . SER A 1 96 ? -1.014 14.427 14.380 1.00 62.06 96 SER A C 1
ATOM 736 O O . SER A 1 96 ? -0.135 14.010 13.638 1.00 62.06 96 SER A O 1
ATOM 738 N N . SER A 1 97 ? -1.055 15.715 14.722 1.00 55.97 97 SER A N 1
ATOM 739 C CA . SER A 1 97 ? -0.048 16.722 14.321 1.00 55.97 97 SER A CA 1
ATOM 740 C C . SER A 1 97 ? 1.112 16.883 15.324 1.00 55.97 97 SER A C 1
ATOM 742 O O . SER A 1 97 ? 1.999 17.711 15.129 1.00 55.97 97 SER A O 1
ATOM 744 N N . SER A 1 98 ? 1.109 16.104 16.412 1.00 58.84 98 SER A N 1
ATOM 745 C CA . SER A 1 98 ? 2.079 16.187 17.517 1.00 58.84 98 SER A CA 1
ATOM 746 C C . SER A 1 98 ? 3.409 15.468 17.235 1.00 58.84 98 SER A C 1
ATOM 748 O O . SER A 1 98 ? 3.430 14.457 16.550 1.00 58.84 98 SER A O 1
ATOM 750 N N . SER A 1 99 ? 4.501 15.844 17.902 1.00 52.59 99 SER A N 1
ATOM 751 C CA . SER A 1 99 ? 5.805 15.148 17.801 1.00 52.59 99 SER A CA 1
ATOM 752 C C . SER A 1 99 ? 5.795 13.655 18.201 1.00 52.59 99 SER A C 1
ATOM 754 O O . SER A 1 99 ? 6.729 12.915 17.908 1.00 52.59 99 SER A O 1
ATOM 756 N N . GLN A 1 100 ? 4.741 13.170 18.870 1.00 58.53 100 GLN A N 1
ATOM 757 C CA . GLN A 1 100 ? 4.556 11.753 19.229 1.00 58.53 100 GLN A CA 1
ATOM 758 C C . GLN A 1 100 ? 3.747 10.949 18.197 1.00 58.53 100 GLN A C 1
ATOM 760 O O . GLN A 1 100 ? 3.548 9.745 18.373 1.00 58.53 100 GLN A O 1
ATOM 765 N N . THR A 1 101 ? 3.302 11.585 17.114 1.00 69.19 101 THR A N 1
ATOM 766 C CA . THR A 1 101 ? 2.532 10.977 16.024 1.00 69.19 101 THR A CA 1
ATOM 767 C C . THR A 1 101 ? 3.132 9.713 15.402 1.00 69.19 101 THR A C 1
ATOM 769 O O . THR A 1 101 ? 2.341 8.795 15.171 1.00 69.19 101 THR A O 1
ATOM 772 N N . PRO A 1 102 ? 4.459 9.568 15.167 1.00 73.19 102 PRO A N 1
ATOM 773 C CA . PRO A 1 102 ? 4.961 8.437 14.373 1.00 73.19 102 PRO A CA 1
ATOM 774 C C . PRO A 1 102 ? 4.602 7.106 14.999 1.00 73.19 102 PRO A C 1
ATOM 776 O O . PRO A 1 102 ? 3.977 6.238 14.398 1.00 73.19 102 PRO A O 1
ATOM 779 N N . LYS A 1 103 ? 4.952 6.982 16.278 1.00 81.75 103 LYS A N 1
ATOM 780 C CA . LYS A 1 103 ? 4.800 5.740 17.024 1.00 81.75 103 LYS A CA 1
ATOM 781 C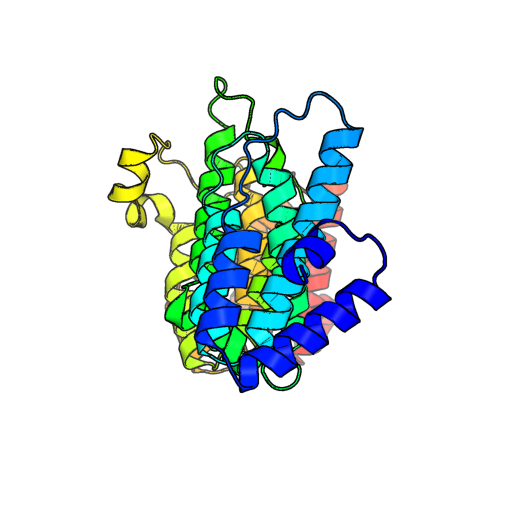 C . LYS A 1 103 ? 3.324 5.419 17.263 1.00 81.75 103 LYS A C 1
ATOM 783 O O . LYS A 1 103 ? 2.963 4.246 17.305 1.00 81.75 103 LYS A O 1
ATOM 788 N N . LYS A 1 104 ? 2.460 6.441 17.363 1.00 85.62 104 LYS A N 1
ATOM 789 C CA . LYS A 1 104 ? 1.000 6.254 17.417 1.00 85.62 104 LYS A CA 1
ATOM 790 C C . LYS A 1 104 ? 0.465 5.707 16.094 1.00 85.62 104 LYS A C 1
ATOM 792 O O . LYS A 1 104 ? -0.304 4.748 16.120 1.00 85.62 104 LYS A O 1
ATOM 797 N N . ALA A 1 105 ? 0.902 6.270 14.966 1.00 87.56 105 ALA A N 1
ATOM 798 C CA . ALA A 1 105 ? 0.514 5.817 13.635 1.00 87.56 105 ALA A CA 1
ATOM 799 C C . ALA A 1 105 ? 0.958 4.368 13.389 1.00 87.56 105 ALA A C 1
ATOM 801 O O . ALA A 1 105 ? 0.123 3.556 12.998 1.00 87.56 105 ALA A O 1
ATOM 802 N N . VAL A 1 106 ? 2.206 4.002 13.722 1.00 88.44 106 VAL A N 1
ATOM 803 C CA . VAL A 1 106 ? 2.698 2.611 13.599 1.00 88.44 106 VAL A CA 1
ATOM 804 C C . VAL A 1 106 ? 1.820 1.638 14.375 1.00 88.44 106 VAL A C 1
ATOM 806 O O . VAL A 1 106 ? 1.373 0.621 13.843 1.00 88.44 106 VAL A O 1
ATOM 809 N N . VAL A 1 107 ? 1.526 1.956 15.637 1.00 90.38 107 VAL A N 1
ATOM 810 C CA . VAL A 1 107 ? 0.669 1.117 16.478 1.00 90.38 107 VAL A CA 1
ATOM 811 C C . VAL A 1 107 ? -0.748 1.020 15.901 1.00 90.38 107 VAL A C 1
ATOM 813 O O . VAL A 1 107 ? -1.304 -0.076 15.846 1.00 90.38 107 VAL A O 1
ATOM 816 N N . GLY A 1 108 ? -1.317 2.137 15.443 1.00 92.25 108 GLY A N 1
ATOM 817 C CA . GLY A 1 108 ? -2.641 2.188 14.822 1.00 92.25 108 GLY A CA 1
ATOM 818 C C . GLY A 1 108 ? -2.744 1.359 13.553 1.00 92.25 108 GLY A C 1
ATOM 819 O O . GLY A 1 108 ? -3.618 0.497 13.474 1.00 92.25 108 GLY A O 1
ATOM 820 N N . PHE A 1 109 ? -1.828 1.548 12.606 1.00 94.50 109 PHE A N 1
ATOM 821 C CA . PHE A 1 109 ? -1.790 0.758 11.380 1.00 94.50 109 PHE A CA 1
ATOM 822 C C . PHE A 1 109 ? -1.565 -0.727 11.678 1.00 94.50 109 PHE A C 1
ATOM 824 O O . PHE A 1 109 ? -2.315 -1.558 11.176 1.00 94.50 109 PHE A O 1
ATOM 831 N N . SER A 1 110 ? -0.633 -1.084 12.568 1.00 93.56 110 SER A N 1
ATOM 832 C CA . SER A 1 110 ? -0.403 -2.490 12.936 1.00 93.56 110 SER A CA 1
ATOM 833 C C . SER A 1 110 ? -1.652 -3.149 13.542 1.00 93.56 110 SER A C 1
ATOM 835 O O . SER A 1 110 ? -1.993 -4.284 13.200 1.00 93.56 110 SER A O 1
ATOM 837 N N . CYS A 1 111 ? -2.379 -2.448 14.419 1.00 94.25 111 CYS A N 1
ATOM 838 C CA . CYS A 1 111 ? -3.634 -2.945 14.988 1.00 94.25 111 CYS A CA 1
ATOM 839 C C . CYS A 1 111 ? -4.749 -3.053 13.940 1.00 94.25 111 CYS A C 1
ATOM 841 O O . CYS A 1 111 ? -5.445 -4.068 13.909 1.00 94.25 111 CYS A O 1
ATOM 843 N N . LEU A 1 112 ? -4.893 -2.050 13.069 1.00 95.31 112 LEU A N 1
ATOM 844 C CA . LEU A 1 112 ? -5.881 -2.051 11.992 1.00 95.31 112 LEU A CA 1
ATOM 845 C C . LEU A 1 112 ? -5.626 -3.198 11.009 1.00 95.31 112 LEU A C 1
ATOM 847 O O . LEU A 1 112 ? -6.544 -3.943 10.676 1.00 95.31 112 LEU A O 1
ATOM 851 N N . ARG A 1 113 ? -4.368 -3.401 10.607 1.00 95.62 113 ARG A N 1
ATOM 852 C CA . ARG A 1 113 ? -3.962 -4.508 9.741 1.00 95.62 113 ARG A CA 1
ATOM 853 C C . ARG A 1 113 ? -4.334 -5.858 10.337 1.00 95.62 113 ARG A C 1
ATOM 855 O O . ARG A 1 113 ? -4.983 -6.656 9.669 1.00 95.62 113 ARG A O 1
ATOM 862 N N . LYS A 1 114 ? -3.959 -6.104 11.595 1.00 93.38 114 LYS A N 1
ATOM 863 C CA . LYS A 1 114 ? -4.293 -7.360 12.283 1.00 93.38 114 LYS A CA 1
ATOM 864 C C . LYS A 1 114 ? -5.795 -7.598 12.335 1.00 93.38 114 LYS A C 1
ATOM 866 O O . LYS A 1 114 ? -6.238 -8.728 12.187 1.00 93.38 114 LYS A O 1
ATOM 871 N N . ALA A 1 115 ? -6.577 -6.543 12.531 1.00 92.25 115 ALA A N 1
ATOM 872 C CA . ALA A 1 115 ? -8.026 -6.648 12.557 1.00 92.25 115 ALA A CA 1
ATOM 873 C C . ALA A 1 115 ? -8.606 -7.046 11.191 1.00 92.25 115 ALA A C 1
ATOM 875 O O . ALA A 1 115 ? -9.498 -7.890 11.134 1.00 92.25 115 ALA A O 1
ATOM 876 N N . ILE A 1 116 ? -8.043 -6.523 10.097 1.00 93.44 116 ILE A N 1
ATOM 877 C CA . ILE A 1 116 ? -8.385 -6.945 8.732 1.00 93.44 116 ILE A CA 1
ATOM 878 C C . ILE A 1 116 ? -7.990 -8.414 8.498 1.00 93.44 116 ILE A C 1
ATOM 880 O O . ILE A 1 116 ? -8.781 -9.170 7.945 1.00 93.44 116 ILE A O 1
ATOM 884 N N . GLU A 1 117 ? -6.800 -8.833 8.941 1.00 92.38 117 GLU A N 1
ATOM 885 C CA . GLU A 1 117 ? -6.280 -10.197 8.735 1.00 92.38 117 GLU A CA 1
ATOM 886 C C . GLU A 1 117 ? -7.024 -11.274 9.548 1.00 92.38 117 GLU A C 1
ATOM 888 O O . GLU A 1 117 ? -7.233 -12.374 9.050 1.00 92.38 117 GLU A O 1
ATOM 893 N N . ILE A 1 118 ? -7.424 -10.983 10.791 1.00 86.44 118 ILE A N 1
ATOM 894 C CA . ILE A 1 118 ? -8.069 -11.960 11.695 1.00 86.44 118 ILE A CA 1
ATOM 895 C C . ILE A 1 118 ? -9.546 -12.187 11.342 1.00 86.44 118 ILE A C 1
ATOM 897 O O . ILE A 1 118 ? -10.137 -13.205 11.705 1.00 86.44 118 ILE A O 1
ATOM 901 N N . SER A 1 119 ? -10.165 -11.246 10.636 1.00 81.44 119 SER A N 1
ATOM 902 C CA . SER A 1 119 ? -11.602 -11.248 10.373 1.00 81.44 119 SER A CA 1
ATOM 903 C C . SER A 1 119 ? -12.002 -12.197 9.241 1.00 81.44 119 SER A C 1
ATOM 905 O O . SER A 1 119 ? -12.713 -11.770 8.349 1.00 81.44 119 SER A O 1
ATOM 907 N N . GLU A 1 120 ? -11.606 -13.473 9.244 1.00 76.19 120 GLU A N 1
ATOM 908 C CA . GLU A 1 120 ? -11.844 -14.397 8.111 1.00 76.19 120 GLU A CA 1
ATOM 909 C C . GLU A 1 120 ? -13.299 -14.398 7.596 1.00 76.19 120 GLU A C 1
ATOM 911 O O . GLU A 1 120 ? -13.527 -14.462 6.391 1.00 76.19 120 GLU A O 1
ATOM 916 N N . SER A 1 121 ? -14.296 -14.266 8.482 1.00 77.62 121 SER A N 1
ATOM 917 C CA . SER A 1 121 ? -15.712 -14.195 8.090 1.00 77.62 121 SER A CA 1
ATOM 918 C C . SER A 1 121 ? -16.193 -12.804 7.651 1.00 77.62 121 SER A C 1
ATOM 920 O O . SER A 1 121 ? -17.204 -12.710 6.965 1.00 77.62 121 SER A O 1
ATOM 922 N N . ASN A 1 122 ? -15.508 -11.734 8.068 1.00 84.12 122 ASN A N 1
ATOM 923 C CA . ASN A 1 122 ? -15.939 -10.336 7.913 1.00 84.12 122 ASN A CA 1
ATOM 924 C C . ASN A 1 122 ? -14.926 -9.473 7.137 1.00 84.12 122 ASN A C 1
ATOM 926 O O . ASN A 1 122 ? -15.101 -8.261 7.044 1.00 84.12 122 ASN A O 1
ATOM 930 N N . GLN A 1 123 ? -13.856 -10.069 6.609 1.00 88.81 123 GLN A N 1
ATOM 931 C CA . GLN A 1 123 ? -12.738 -9.357 5.998 1.00 88.81 123 GLN A CA 1
ATOM 932 C C . GLN A 1 123 ? -13.200 -8.565 4.776 1.00 88.81 123 GLN A C 1
ATOM 934 O O . GLN A 1 123 ? -12.860 -7.394 4.649 1.00 88.81 123 GLN A O 1
ATOM 939 N N . GLU A 1 124 ? -13.991 -9.191 3.903 1.00 91.31 124 GLU A N 1
ATOM 940 C CA . GLU A 1 124 ? -14.535 -8.550 2.703 1.00 91.31 124 GLU A CA 1
ATOM 941 C C . GLU A 1 124 ? -15.382 -7.331 3.076 1.00 91.31 124 GLU A C 1
ATOM 943 O O . GLU A 1 124 ? -15.099 -6.228 2.620 1.00 91.31 124 GLU A O 1
ATOM 948 N N . TRP A 1 125 ? -16.322 -7.503 4.008 1.00 92.69 125 TRP A N 1
ATOM 949 C CA . TRP A 1 125 ? -17.178 -6.418 4.479 1.00 92.69 125 TRP A CA 1
ATOM 950 C C . TRP A 1 125 ? -16.389 -5.270 5.127 1.00 92.69 125 TRP A C 1
ATOM 952 O O . TRP A 1 125 ? -16.640 -4.107 4.826 1.00 92.69 125 TRP A O 1
ATOM 962 N N . LEU A 1 126 ? -15.408 -5.567 5.988 1.00 93.56 126 LEU A N 1
ATOM 963 C CA . LEU A 1 126 ? -14.596 -4.530 6.630 1.00 93.56 126 LEU A CA 1
ATOM 964 C C . LEU A 1 126 ? -13.754 -3.763 5.606 1.00 93.56 126 LEU A C 1
ATOM 966 O O . LEU A 1 126 ? -13.633 -2.544 5.703 1.00 93.56 126 LEU A O 1
ATOM 97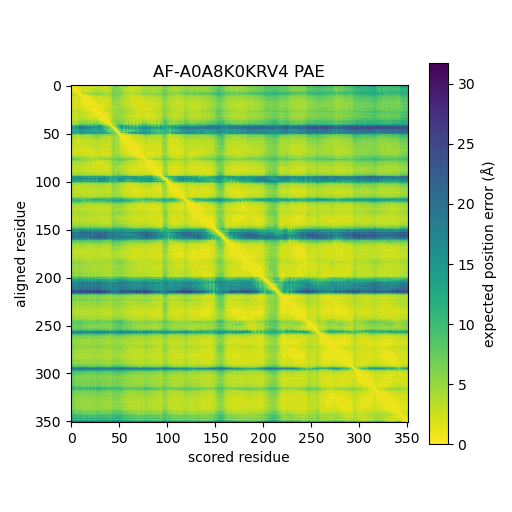0 N N . CYS A 1 127 ? -13.161 -4.454 4.635 1.00 95.06 127 CYS A N 1
ATOM 971 C CA . CYS A 1 127 ? -12.406 -3.804 3.573 1.00 95.06 127 CYS A CA 1
ATOM 972 C C . CYS A 1 127 ? -13.301 -2.952 2.666 1.00 95.06 127 CYS A C 1
ATOM 974 O O . CYS A 1 127 ? -12.895 -1.855 2.282 1.00 95.06 127 CYS A O 1
ATOM 976 N N . GLU A 1 128 ? -14.509 -3.422 2.346 1.00 94.06 128 GLU A N 1
ATOM 977 C CA . GLU A 1 128 ? -15.506 -2.632 1.621 1.00 94.06 128 GLU A CA 1
ATOM 978 C C . GLU A 1 128 ? -15.930 -1.399 2.420 1.00 94.06 128 GLU A C 1
ATOM 980 O O . GLU A 1 128 ? -15.966 -0.312 1.853 1.00 94.06 128 GLU A O 1
ATOM 985 N N . TYR A 1 129 ? -16.171 -1.530 3.729 1.00 95.25 129 TYR A N 1
ATOM 986 C CA . TYR A 1 129 ? -16.452 -0.400 4.619 1.00 95.25 129 TYR A CA 1
ATOM 987 C C . TYR A 1 129 ? -15.293 0.610 4.615 1.00 95.25 129 TYR A C 1
ATOM 989 O O . TYR A 1 129 ? -15.494 1.798 4.376 1.00 95.25 129 TYR A O 1
ATOM 997 N N . LEU A 1 130 ? -14.056 0.136 4.810 1.00 96.38 130 LEU A N 1
ATOM 998 C CA . LEU A 1 130 ? -12.853 0.976 4.803 1.00 96.38 130 LEU A CA 1
ATOM 999 C C . LEU A 1 130 ? -12.667 1.719 3.475 1.00 96.38 130 LEU A C 1
ATOM 1001 O O . LEU A 1 130 ? -12.139 2.828 3.462 1.00 96.38 130 LEU A O 1
ATOM 1005 N N . TYR A 1 131 ? -13.065 1.122 2.355 1.00 96.75 131 TYR A N 1
ATOM 1006 C CA . TYR A 1 131 ? -13.007 1.788 1.061 1.00 96.75 131 TYR A CA 1
ATOM 1007 C C . TYR A 1 131 ? -14.175 2.765 0.855 1.00 96.75 131 TYR A C 1
ATOM 1009 O O . TYR A 1 131 ? -13.928 3.936 0.582 1.00 96.75 131 TYR A O 1
ATOM 1017 N N . ASN A 1 132 ? -15.420 2.303 0.989 1.00 94.81 132 ASN A N 1
ATOM 1018 C CA . ASN A 1 132 ? -16.615 3.068 0.624 1.00 94.81 132 ASN A CA 1
ATOM 1019 C C . ASN A 1 132 ? -16.902 4.217 1.596 1.00 94.81 132 ASN A C 1
ATOM 1021 O O . ASN A 1 132 ? -17.219 5.318 1.154 1.00 94.81 132 ASN A O 1
ATOM 1025 N N . GLU A 1 133 ? -16.790 3.964 2.901 1.00 96.00 133 GLU A N 1
ATOM 1026 C CA . GLU A 1 133 ? -17.183 4.932 3.931 1.00 96.00 133 GLU A CA 1
ATOM 1027 C C . GLU A 1 133 ? -16.004 5.810 4.360 1.00 96.00 133 GLU A C 1
ATOM 1029 O O . GLU A 1 133 ? -16.161 7.008 4.582 1.00 96.00 133 GLU A O 1
ATOM 1034 N N . GLU A 1 134 ? -14.801 5.233 4.439 1.00 95.12 134 GLU A N 1
ATOM 1035 C CA . GLU A 1 134 ? -13.621 5.941 4.956 1.00 95.12 134 GLU A CA 1
ATOM 1036 C C . GLU A 1 134 ? -12.657 6.416 3.858 1.00 95.12 134 GLU A C 1
ATOM 1038 O O . GLU A 1 134 ? -11.734 7.183 4.141 1.00 95.12 134 GLU A O 1
ATOM 1043 N N . GLY A 1 135 ? -12.802 5.945 2.612 1.00 95.75 135 GLY A N 1
ATOM 1044 C CA . GLY A 1 135 ? -11.853 6.253 1.535 1.00 95.75 135 GLY A CA 1
ATOM 1045 C C . GLY A 1 135 ? -10.409 5.865 1.882 1.00 95.75 135 GLY A C 1
ATOM 1046 O O . GLY A 1 135 ? -9.461 6.512 1.425 1.00 95.75 135 GLY A O 1
ATOM 1047 N N . ALA A 1 136 ? -10.225 4.845 2.728 1.00 96.00 136 ALA A N 1
ATOM 1048 C CA . ALA A 1 136 ? -8.990 4.626 3.475 1.00 96.00 136 ALA A CA 1
ATOM 1049 C C . ALA A 1 136 ? -7.727 4.545 2.594 1.00 96.00 136 ALA A C 1
ATOM 1051 O O . ALA A 1 136 ? -6.753 5.218 2.931 1.00 96.00 136 ALA A O 1
ATOM 1052 N N . PRO A 1 137 ? -7.698 3.827 1.447 1.00 96.88 137 PRO A N 1
ATOM 1053 C CA . PRO A 1 137 ? -6.509 3.804 0.594 1.00 96.88 137 PRO A CA 1
ATOM 1054 C C . PRO A 1 137 ? -6.076 5.196 0.116 1.00 96.88 137 PRO A C 1
ATOM 1056 O O . PRO A 1 137 ? -4.900 5.544 0.213 1.00 96.88 137 PRO A O 1
ATOM 1059 N N . ALA A 1 138 ? -7.023 6.013 -0.352 1.00 94.56 138 ALA A N 1
ATOM 1060 C CA . ALA A 1 138 ? -6.738 7.361 -0.829 1.00 94.56 138 ALA A CA 1
ATOM 1061 C C . ALA A 1 138 ? -6.347 8.299 0.313 1.00 94.56 138 ALA A C 1
ATOM 1063 O O . ALA A 1 138 ? -5.416 9.089 0.157 1.00 94.56 138 ALA A O 1
ATOM 1064 N N . VAL A 1 139 ? -7.009 8.190 1.467 1.00 93.00 139 VAL A N 1
ATOM 1065 C CA . VAL A 1 139 ? -6.667 8.957 2.672 1.00 93.00 139 VAL A CA 1
ATOM 1066 C C . VAL A 1 139 ? -5.250 8.635 3.138 1.00 93.00 139 VAL A C 1
ATOM 1068 O O . VAL A 1 139 ? -4.474 9.556 3.374 1.00 93.00 139 VAL A O 1
ATOM 1071 N N . PHE A 1 140 ? -4.873 7.356 3.220 1.00 95.12 140 PHE A N 1
ATOM 1072 C CA . PHE A 1 140 ? -3.536 6.949 3.660 1.00 95.12 140 PHE A CA 1
ATOM 1073 C C . PHE A 1 140 ? -2.444 7.390 2.687 1.00 95.12 140 PHE A C 1
ATOM 1075 O O . PHE A 1 140 ? -1.398 7.868 3.125 1.00 95.12 140 PHE A O 1
ATOM 1082 N N . ILE A 1 141 ? -2.695 7.292 1.378 1.00 93.94 141 ILE A N 1
ATOM 1083 C CA . ILE A 1 141 ? -1.764 7.776 0.353 1.00 93.94 141 ILE A CA 1
ATOM 1084 C C . ILE A 1 141 ? -1.604 9.294 0.451 1.00 93.94 141 ILE A C 1
ATOM 1086 O O . ILE A 1 141 ? -0.481 9.777 0.550 1.00 93.94 141 ILE A O 1
ATOM 1090 N N . LYS A 1 142 ? -2.705 10.055 0.485 1.00 90.50 142 LYS A N 1
ATOM 1091 C CA . LYS A 1 142 ? -2.662 11.523 0.603 1.00 90.50 142 LYS A CA 1
ATOM 1092 C C . LYS A 1 142 ? -1.960 11.954 1.891 1.00 90.50 142 LYS A C 1
ATOM 1094 O O . LYS A 1 142 ? -1.115 12.841 1.844 1.00 90.50 142 LYS A O 1
ATOM 1099 N N . TRP A 1 143 ? -2.266 11.303 3.013 1.00 89.75 143 TRP A N 1
ATOM 1100 C CA . TRP A 1 143 ? -1.613 11.547 4.297 1.00 89.75 143 TRP A CA 1
ATOM 1101 C C . TRP A 1 143 ? -0.102 11.326 4.220 1.00 89.75 143 TRP A C 1
ATOM 1103 O O . TRP A 1 143 ? 0.657 12.196 4.643 1.00 89.75 143 TRP A O 1
ATOM 1113 N N . TRP A 1 144 ? 0.339 10.214 3.622 1.00 90.75 144 TRP A N 1
ATOM 1114 C CA . TRP A 1 144 ? 1.764 9.947 3.448 1.00 90.75 144 TRP A CA 1
ATOM 1115 C C . TRP A 1 144 ? 2.440 10.991 2.564 1.00 90.75 144 TRP A C 1
ATOM 1117 O O . TRP A 1 144 ? 3.502 11.493 2.915 1.00 90.75 144 TRP A O 1
ATOM 1127 N N . ILE A 1 145 ? 1.829 11.328 1.424 1.00 87.50 145 ILE A N 1
ATOM 1128 C CA . ILE A 1 145 ? 2.372 12.314 0.484 1.00 87.50 145 ILE A CA 1
ATOM 1129 C C . ILE A 1 145 ? 2.556 13.658 1.190 1.00 87.50 145 ILE A C 1
ATOM 1131 O O . ILE A 1 145 ? 3.655 14.202 1.183 1.00 87.50 145 ILE A O 1
ATOM 1135 N N . ILE A 1 146 ? 1.511 14.158 1.857 1.00 84.00 146 ILE A N 1
ATOM 1136 C CA . ILE A 1 146 ? 1.549 15.424 2.605 1.00 84.00 146 ILE A CA 1
ATOM 1137 C C . ILE A 1 146 ? 2.615 15.380 3.709 1.00 84.00 146 ILE A C 1
ATOM 1139 O O . ILE A 1 146 ? 3.356 16.342 3.898 1.00 84.00 146 ILE A O 1
ATOM 1143 N N . GLY A 1 147 ? 2.723 14.259 4.419 1.00 82.12 147 GLY A N 1
ATOM 1144 C CA . GLY A 1 147 ? 3.722 14.066 5.462 1.00 82.12 147 GLY A CA 1
ATOM 1145 C C . GLY A 1 147 ? 5.161 14.079 4.951 1.00 82.12 147 GLY A C 1
ATOM 1146 O O . GLY A 1 147 ? 6.004 14.788 5.495 1.00 82.12 147 GLY A O 1
ATOM 1147 N N . ALA A 1 148 ? 5.425 13.363 3.857 1.00 81.06 148 ALA A N 1
ATOM 1148 C CA . ALA A 1 148 ? 6.725 13.342 3.191 1.00 81.06 148 ALA A CA 1
ATOM 1149 C C . ALA A 1 148 ? 7.143 14.726 2.654 1.00 81.06 148 ALA A C 1
ATOM 1151 O O . ALA A 1 148 ? 8.329 14.968 2.439 1.00 81.06 148 ALA A O 1
ATOM 1152 N N . PHE A 1 149 ? 6.186 15.641 2.454 1.00 76.50 149 PHE A N 1
ATOM 1153 C CA . PHE A 1 149 ? 6.450 17.030 2.075 1.00 76.50 149 PHE A CA 1
ATOM 1154 C C . PHE A 1 149 ? 6.875 17.926 3.220 1.00 76.50 149 PHE A C 1
ATOM 1156 O O . PHE A 1 149 ? 7.778 18.745 3.046 1.00 76.50 149 PHE A O 1
ATOM 1163 N N . ALA A 1 150 ? 6.202 17.800 4.362 1.00 70.56 150 ALA A N 1
ATOM 1164 C CA . ALA A 1 150 ? 6.390 18.706 5.486 1.00 70.56 150 ALA A CA 1
ATOM 1165 C C . ALA A 1 150 ? 7.837 18.703 6.011 1.00 70.56 150 ALA A C 1
ATOM 1167 O O . ALA A 1 150 ? 8.278 19.708 6.557 1.00 70.56 150 ALA A O 1
ATOM 1168 N N . GLY A 1 151 ? 8.586 17.616 5.801 1.00 60.84 151 GLY A N 1
ATOM 1169 C CA . GLY A 1 151 ? 9.979 17.495 6.240 1.00 60.84 151 GLY A CA 1
ATOM 1170 C C . GLY A 1 151 ? 11.049 18.092 5.326 1.00 60.84 151 GLY A C 1
ATOM 1171 O O . GLY A 1 151 ? 12.228 17.879 5.566 1.00 60.84 151 GLY A O 1
ATOM 1172 N N . ASN A 1 152 ? 10.680 18.816 4.264 1.00 58.56 152 ASN A N 1
ATOM 1173 C CA . ASN A 1 152 ? 11.659 19.562 3.459 1.00 58.56 152 ASN A CA 1
ATOM 1174 C C . ASN A 1 152 ? 11.788 21.036 3.878 1.00 58.56 152 ASN A C 1
ATOM 1176 O O . ASN A 1 152 ? 12.700 21.724 3.413 1.00 58.56 152 ASN A O 1
ATOM 1180 N N . ASP A 1 153 ? 10.904 21.531 4.749 1.00 59.81 153 ASP A N 1
ATOM 1181 C CA . ASP A 1 153 ? 11.016 22.877 5.304 1.00 59.81 153 ASP A CA 1
ATOM 1182 C C . ASP A 1 153 ? 12.000 22.858 6.477 1.00 59.81 153 ASP A C 1
ATOM 1184 O O . ASP A 1 153 ? 11.659 22.520 7.610 1.00 59.81 153 ASP A O 1
ATOM 1188 N N . SER A 1 154 ? 13.235 23.288 6.204 1.00 54.75 154 SER A N 1
ATOM 1189 C CA . SER A 1 154 ? 14.411 23.258 7.094 1.00 54.75 154 SER A CA 1
ATOM 1190 C C . SER A 1 154 ? 14.261 23.952 8.463 1.00 54.75 154 SER A C 1
ATOM 1192 O O . SER A 1 154 ? 15.231 24.056 9.211 1.00 54.75 154 SER A O 1
ATOM 1194 N N . ASN A 1 155 ? 13.077 24.471 8.789 1.00 58.34 155 ASN A N 1
ATOM 1195 C CA . ASN A 1 155 ? 12.772 25.188 10.020 1.00 58.34 155 ASN A CA 1
ATOM 1196 C C . ASN A 1 155 ? 11.837 24.417 10.981 1.00 58.34 155 ASN A C 1
ATOM 1198 O O . ASN A 1 155 ? 11.571 24.938 12.065 1.00 58.34 155 ASN A O 1
ATOM 1202 N N . GLN A 1 156 ? 11.340 23.212 10.645 1.00 55.53 156 GLN A N 1
ATOM 1203 C CA . GLN A 1 156 ? 10.437 22.426 11.514 1.00 55.53 156 GLN A CA 1
ATOM 1204 C C . GLN A 1 156 ? 10.897 20.970 11.728 1.00 55.53 156 GLN A C 1
ATOM 1206 O O . GLN A 1 156 ? 10.268 20.008 11.305 1.00 55.53 156 GLN A O 1
ATOM 1211 N N . THR A 1 157 ? 11.951 20.805 12.522 1.00 51.69 157 THR A N 1
ATOM 1212 C CA . THR A 1 157 ? 12.655 19.545 12.836 1.00 51.69 157 THR A CA 1
ATOM 1213 C C . THR A 1 157 ? 11.899 18.512 13.698 1.00 51.69 157 THR A C 1
ATOM 1215 O O . THR A 1 157 ? 12.531 17.776 14.450 1.00 51.69 157 THR A O 1
ATOM 1218 N N . THR A 1 158 ? 10.561 18.440 13.686 1.00 54.44 158 THR A N 1
ATOM 1219 C CA . THR A 1 158 ? 9.834 17.589 14.669 1.00 54.44 158 THR A CA 1
ATOM 1220 C C . THR A 1 158 ? 8.932 16.491 14.110 1.00 54.44 158 THR A C 1
ATOM 1222 O O . THR A 1 158 ? 8.574 15.601 14.878 1.00 54.44 158 THR A O 1
ATOM 1225 N N . ASN A 1 159 ? 8.613 16.487 12.811 1.00 54.16 159 ASN A N 1
ATOM 1226 C CA . ASN A 1 159 ? 7.740 15.469 12.200 1.00 54.16 159 ASN A CA 1
ATOM 1227 C C . ASN A 1 159 ? 8.396 14.697 11.036 1.00 54.16 159 ASN A C 1
ATOM 1229 O O . ASN A 1 159 ? 7.730 13.889 10.393 1.00 54.16 159 ASN A O 1
ATOM 1233 N N . GLU A 1 160 ? 9.682 14.926 10.767 1.00 58.91 160 GLU A N 1
ATOM 1234 C CA . GLU A 1 160 ? 10.390 14.374 9.600 1.00 58.91 160 GLU A CA 1
ATOM 1235 C C . GLU A 1 160 ? 10.631 12.861 9.746 1.00 58.91 160 GLU A C 1
ATOM 1237 O O . GLU A 1 160 ? 10.385 12.102 8.813 1.00 58.91 160 GLU A O 1
ATOM 1242 N N . ASP A 1 161 ? 10.944 12.395 10.959 1.00 67.81 161 ASP A N 1
ATOM 1243 C CA . ASP A 1 161 ? 11.332 11.004 11.242 1.00 67.81 161 ASP A CA 1
ATOM 1244 C C . ASP A 1 161 ? 10.262 9.945 10.896 1.00 67.81 161 ASP A C 1
ATOM 1246 O O . ASP A 1 161 ? 10.580 8.769 10.733 1.00 67.81 161 ASP A O 1
ATOM 1250 N N . ILE A 1 162 ? 8.979 10.322 10.809 1.00 75.12 162 ILE A N 1
ATOM 1251 C CA . ILE A 1 162 ? 7.870 9.365 10.614 1.00 75.12 162 ILE A CA 1
ATOM 1252 C C . ILE A 1 162 ? 7.821 8.840 9.190 1.00 75.12 162 ILE A C 1
ATOM 1254 O O . ILE A 1 162 ? 7.649 7.648 8.952 1.00 75.12 162 ILE A O 1
ATOM 1258 N N . PHE A 1 163 ? 7.899 9.768 8.242 1.00 81.50 163 PHE A N 1
ATOM 1259 C CA . PHE A 1 163 ? 7.737 9.473 6.824 1.00 81.50 163 PHE A CA 1
ATOM 1260 C C . PHE A 1 163 ? 9.042 8.939 6.232 1.00 81.50 163 PHE A C 1
ATOM 1262 O O . PHE A 1 163 ? 9.086 8.568 5.064 1.00 81.50 163 PHE A O 1
ATOM 1269 N N . GLU A 1 164 ? 10.081 8.849 7.059 1.00 84.31 164 GLU A N 1
ATOM 1270 C CA . GLU A 1 164 ? 11.327 8.144 6.801 1.00 84.31 164 GLU A CA 1
ATOM 1271 C C . GLU A 1 164 ? 11.331 6.714 7.369 1.00 84.31 164 GLU A C 1
ATOM 1273 O O . GLU A 1 164 ? 12.230 5.943 7.038 1.00 84.31 164 GLU A O 1
ATOM 1278 N N . ASP A 1 165 ? 10.332 6.329 8.179 1.00 87.12 165 ASP A N 1
ATOM 1279 C CA . ASP A 1 165 ? 10.234 4.991 8.768 1.00 87.12 165 ASP A CA 1
ATOM 1280 C C . ASP A 1 165 ? 9.779 3.955 7.717 1.00 87.12 165 ASP A C 1
ATOM 1282 O O . ASP A 1 165 ? 8.605 3.930 7.312 1.00 87.12 165 ASP A O 1
ATOM 1286 N N . PRO A 1 166 ? 10.675 3.047 7.279 1.00 88.81 166 PRO A N 1
ATOM 1287 C CA . PRO A 1 166 ? 10.329 2.045 6.286 1.00 88.81 166 PRO A CA 1
ATOM 1288 C C . PRO A 1 166 ? 9.343 1.008 6.830 1.00 88.81 166 PRO A C 1
ATOM 1290 O O . PRO A 1 166 ? 8.578 0.454 6.045 1.00 88.81 166 PRO A O 1
ATOM 1293 N N . GLU A 1 167 ? 9.332 0.720 8.135 1.00 88.81 167 GLU A N 1
ATOM 1294 C CA . GLU A 1 167 ? 8.400 -0.250 8.719 1.00 88.81 167 GLU A CA 1
ATOM 1295 C C . GLU A 1 167 ? 6.973 0.284 8.640 1.00 88.81 167 GLU A C 1
ATOM 1297 O O . GLU A 1 167 ? 6.064 -0.422 8.199 1.00 88.81 167 GLU A O 1
ATOM 1302 N N . LEU A 1 168 ? 6.790 1.562 8.973 1.00 91.44 168 LEU A N 1
ATOM 1303 C CA . LEU A 1 168 ? 5.499 2.222 8.864 1.00 91.44 168 LEU A CA 1
ATOM 1304 C C . LEU A 1 168 ? 4.993 2.254 7.419 1.00 91.44 168 LEU A C 1
ATOM 1306 O O . LEU A 1 168 ? 3.840 1.897 7.172 1.00 91.44 168 LEU A O 1
ATOM 1310 N N . LEU A 1 169 ? 5.852 2.611 6.459 1.00 94.31 169 LEU A N 1
ATOM 1311 C CA . LEU A 1 169 ? 5.500 2.608 5.035 1.00 94.31 169 LEU A CA 1
ATOM 1312 C C . LEU A 1 169 ? 5.018 1.227 4.577 1.00 94.31 169 LEU A C 1
ATOM 1314 O O . LEU A 1 169 ? 4.016 1.110 3.867 1.00 94.31 169 LEU A O 1
ATOM 1318 N N . GLN A 1 170 ? 5.709 0.171 5.009 1.00 93.56 170 GLN A N 1
ATOM 1319 C CA . GLN A 1 170 ? 5.333 -1.205 4.692 1.00 93.56 170 GLN A CA 1
ATOM 1320 C C . GLN A 1 170 ? 4.010 -1.616 5.348 1.00 93.56 170 GLN A C 1
ATOM 1322 O O . GLN A 1 170 ? 3.221 -2.318 4.715 1.00 93.56 170 GLN A O 1
ATOM 1327 N N . GLU A 1 171 ? 3.723 -1.172 6.574 1.00 93.38 171 GLU A N 1
ATOM 1328 C CA . GLU A 1 171 ? 2.429 -1.437 7.216 1.00 93.38 171 GLU A CA 1
ATOM 1329 C C . GLU A 1 171 ? 1.274 -0.756 6.472 1.00 93.38 171 GLU A C 1
ATOM 1331 O O . GLU A 1 171 ? 0.253 -1.393 6.196 1.00 93.38 171 GLU A O 1
ATOM 1336 N N . VAL A 1 172 ? 1.452 0.502 6.060 1.00 96.44 172 VAL A N 1
ATOM 1337 C CA . VAL A 1 172 ? 0.459 1.221 5.246 1.00 96.44 172 VAL A CA 1
ATOM 1338 C C . VAL A 1 172 ? 0.239 0.508 3.909 1.00 96.44 172 VAL A C 1
ATOM 1340 O O . VAL A 1 172 ? -0.900 0.227 3.527 1.00 96.44 172 VAL A O 1
ATOM 1343 N N . ALA A 1 173 ? 1.324 0.144 3.222 1.00 97.69 173 ALA A N 1
ATOM 1344 C CA . ALA A 1 173 ? 1.281 -0.597 1.965 1.00 97.69 173 ALA A CA 1
ATOM 1345 C C . ALA A 1 173 ? 0.571 -1.956 2.111 1.00 97.69 173 ALA A C 1
ATOM 1347 O O . ALA A 1 173 ? -0.218 -2.350 1.246 1.00 97.69 173 ALA A O 1
ATOM 1348 N N . ALA A 1 174 ? 0.799 -2.673 3.213 1.00 96.75 174 ALA A N 1
ATOM 1349 C CA . ALA A 1 174 ? 0.155 -3.955 3.475 1.00 96.75 174 ALA A CA 1
ATOM 1350 C C . ALA A 1 174 ? -1.365 -3.812 3.642 1.00 96.75 174 ALA A C 1
ATOM 1352 O O . ALA A 1 174 ? -2.112 -4.590 3.045 1.00 96.75 174 ALA A O 1
ATOM 1353 N N . ILE A 1 175 ? -1.825 -2.799 4.384 1.00 97.31 175 ILE A N 1
ATOM 1354 C CA . ILE A 1 175 ? -3.256 -2.517 4.577 1.00 97.31 175 ILE A CA 1
ATOM 1355 C C . ILE A 1 175 ? -3.919 -2.151 3.255 1.00 97.31 175 ILE A C 1
ATOM 1357 O O . ILE A 1 175 ? -4.933 -2.750 2.902 1.00 97.31 175 ILE A O 1
ATOM 1361 N N . ILE A 1 176 ? -3.321 -1.230 2.492 1.00 98.31 176 ILE A N 1
ATOM 1362 C CA . ILE A 1 176 ? -3.814 -0.864 1.158 1.00 98.31 176 ILE A CA 1
ATOM 1363 C C . ILE A 1 176 ? -3.934 -2.116 0.295 1.00 98.31 176 ILE A C 1
ATOM 1365 O O . ILE A 1 176 ? -4.978 -2.367 -0.298 1.00 98.31 176 ILE A O 1
ATOM 1369 N N . SER A 1 177 ? -2.896 -2.951 0.281 1.00 97.88 177 SER A N 1
ATOM 1370 C CA . SER A 1 177 ? -2.897 -4.173 -0.515 1.00 97.88 177 SER A CA 1
ATOM 1371 C C . SER A 1 177 ? -3.998 -5.151 -0.094 1.00 97.88 177 SER A C 1
ATOM 1373 O O . SER A 1 177 ? -4.571 -5.826 -0.947 1.00 97.88 177 SER A O 1
ATOM 1375 N N . LEU A 1 178 ? -4.264 -5.288 1.210 1.00 96.75 178 LEU A N 1
ATOM 1376 C CA . LEU A 1 178 ? -5.334 -6.143 1.734 1.00 96.75 178 LEU A CA 1
ATOM 1377 C C . LEU A 1 178 ? -6.708 -5.623 1.313 1.00 96.75 178 LEU A C 1
ATOM 1379 O O . LEU A 1 178 ? -7.492 -6.396 0.768 1.00 96.75 178 LEU A O 1
ATOM 1383 N N . ILE A 1 179 ? -6.954 -4.322 1.492 1.00 97.44 179 ILE A N 1
ATOM 1384 C CA . ILE A 1 179 ? -8.197 -3.673 1.068 1.00 97.44 179 ILE A CA 1
ATOM 1385 C C . ILE A 1 179 ? -8.386 -3.904 -0.432 1.00 97.44 179 ILE A C 1
ATOM 1387 O O . ILE A 1 179 ? -9.337 -4.567 -0.834 1.00 97.44 179 ILE A O 1
ATOM 1391 N N . VAL A 1 180 ? -7.431 -3.483 -1.265 1.00 97.44 180 VAL A N 1
ATOM 1392 C CA . VAL A 1 180 ? -7.554 -3.557 -2.729 1.00 97.44 180 VAL A CA 1
ATOM 1393 C C . VAL A 1 180 ? -7.814 -4.980 -3.221 1.00 97.44 180 VAL A C 1
ATOM 1395 O O . VAL A 1 180 ? -8.689 -5.163 -4.062 1.00 97.44 180 VAL A O 1
ATOM 1398 N N . ARG A 1 181 ? -7.130 -6.002 -2.685 1.00 96.44 181 ARG A N 1
ATOM 1399 C CA . ARG A 1 181 ? -7.331 -7.408 -3.097 1.00 96.44 181 ARG A CA 1
ATOM 1400 C C . ARG A 1 181 ? -8.763 -7.909 -2.877 1.00 96.44 181 ARG A C 1
ATOM 1402 O O . ARG A 1 181 ? -9.253 -8.719 -3.672 1.00 96.44 181 ARG A O 1
ATOM 1409 N N . THR A 1 182 ? -9.421 -7.437 -1.822 1.00 95.44 182 THR A N 1
ATOM 1410 C CA . THR A 1 182 ? -10.795 -7.843 -1.485 1.00 95.44 182 THR A CA 1
ATOM 1411 C C . THR A 1 182 ? -11.855 -7.151 -2.340 1.00 95.44 182 THR A C 1
ATOM 1413 O O . THR A 1 182 ? -12.873 -7.768 -2.630 1.00 95.44 182 THR A O 1
ATOM 1416 N N . LEU A 1 183 ? -11.585 -5.943 -2.846 1.00 95.50 183 LEU A N 1
ATOM 1417 C CA . LEU A 1 183 ? -12.533 -5.196 -3.677 1.00 95.50 183 LEU A CA 1
ATOM 1418 C C . LEU A 1 183 ? -12.822 -5.908 -5.009 1.00 95.50 183 LEU A C 1
ATOM 1420 O O . LEU A 1 183 ? -11.965 -6.586 -5.589 1.00 95.50 183 LEU A O 1
ATOM 1424 N N . ASN A 1 184 ? -14.034 -5.711 -5.527 1.00 95.50 184 ASN A N 1
ATOM 1425 C CA . ASN A 1 184 ? -14.402 -6.160 -6.868 1.00 95.50 184 ASN A CA 1
ATOM 1426 C C . ASN A 1 184 ? -13.702 -5.327 -7.966 1.00 95.50 184 ASN A C 1
ATOM 1428 O O . ASN A 1 184 ? -13.195 -4.233 -7.719 1.00 95.50 184 ASN A O 1
ATOM 1432 N N . ALA A 1 185 ? -13.681 -5.842 -9.199 1.00 95.50 185 ALA A N 1
ATOM 1433 C CA . ALA A 1 185 ? -12.940 -5.238 -10.309 1.00 95.50 185 ALA A CA 1
ATOM 1434 C C . ALA A 1 185 ? -13.398 -3.812 -10.668 1.00 95.50 185 ALA A C 1
ATOM 1436 O O . ALA A 1 185 ? -12.564 -2.964 -10.981 1.00 95.50 185 ALA A O 1
ATOM 1437 N N . SER A 1 186 ? -14.702 -3.527 -10.573 1.00 95.44 186 SER A N 1
ATOM 1438 C CA . SER A 1 186 ? -15.245 -2.189 -10.842 1.00 95.44 186 SER A CA 1
ATOM 1439 C C . SER A 1 186 ? -14.706 -1.165 -9.850 1.00 95.44 186 SER A C 1
ATOM 1441 O O . SER A 1 186 ? -14.264 -0.086 -10.242 1.00 95.44 186 SER A O 1
ATOM 1443 N N . ILE A 1 187 ? -14.716 -1.516 -8.564 1.00 96.00 187 ILE A N 1
ATOM 1444 C CA . ILE A 1 187 ? -14.192 -0.662 -7.503 1.00 96.00 187 ILE A CA 1
ATOM 1445 C C . ILE A 1 187 ? -12.673 -0.488 -7.649 1.00 96.00 187 ILE A C 1
ATOM 1447 O O . ILE A 1 187 ? -12.162 0.624 -7.540 1.00 96.00 187 ILE A O 1
ATOM 1451 N N . GLN A 1 188 ? -11.945 -1.567 -7.950 1.00 96.19 188 GLN A N 1
ATOM 1452 C CA . GLN A 1 188 ? -10.507 -1.496 -8.213 1.00 96.19 188 GLN A CA 1
ATOM 1453 C C . GLN A 1 188 ? -10.180 -0.529 -9.362 1.00 96.19 188 GLN A C 1
ATOM 1455 O O . GLN A 1 188 ? -9.264 0.281 -9.230 1.00 96.19 188 GLN A O 1
ATOM 1460 N N . GLY A 1 189 ? -10.940 -0.575 -10.462 1.00 94.56 189 GLY A N 1
ATOM 1461 C CA . GLY A 1 189 ? -10.788 0.357 -11.581 1.00 94.56 189 GLY A CA 1
ATOM 1462 C C . GLY A 1 189 ? -11.027 1.815 -11.174 1.00 94.56 189 GLY A C 1
ATOM 1463 O O . GLY A 1 189 ? -10.219 2.681 -11.507 1.00 94.56 189 GLY A O 1
ATOM 1464 N N . ALA A 1 190 ? -12.082 2.088 -10.398 1.00 94.50 190 ALA A N 1
ATOM 1465 C CA . ALA A 1 190 ? -12.367 3.430 -9.884 1.00 94.50 190 ALA A CA 1
ATOM 1466 C C . ALA A 1 190 ? -11.244 3.957 -8.975 1.00 94.50 190 ALA A C 1
ATOM 1468 O O . ALA A 1 190 ? -10.805 5.095 -9.134 1.00 94.50 190 ALA A O 1
ATOM 1469 N N . LEU A 1 191 ? -10.721 3.114 -8.079 1.00 95.06 191 LEU A N 1
ATOM 1470 C CA . LEU A 1 191 ? -9.597 3.471 -7.216 1.00 95.06 191 LEU A CA 1
ATOM 1471 C C . LEU A 1 191 ? -8.332 3.803 -8.024 1.00 95.06 191 LEU A C 1
ATOM 1473 O O . LEU A 1 191 ? -7.636 4.756 -7.693 1.00 95.06 191 LEU A O 1
ATOM 1477 N N . VAL A 1 192 ? -8.023 3.060 -9.093 1.00 93.88 192 VAL A N 1
ATOM 1478 C CA . VAL A 1 192 ? -6.869 3.369 -9.963 1.00 93.88 192 VAL A CA 1
ATOM 1479 C C . VAL A 1 192 ? -7.005 4.757 -10.587 1.00 93.88 192 VAL A C 1
ATOM 1481 O O . VAL A 1 192 ? -6.043 5.526 -10.573 1.00 93.88 192 VAL A O 1
ATOM 1484 N N . LEU A 1 193 ? -8.199 5.090 -11.085 1.00 92.69 193 LEU A N 1
ATOM 1485 C CA . LEU A 1 193 ? -8.490 6.402 -11.665 1.00 92.69 193 LEU A CA 1
ATOM 1486 C C . LEU A 1 193 ? -8.397 7.536 -10.635 1.00 92.69 193 LEU A C 1
ATOM 1488 O O . LEU A 1 193 ? -8.084 8.660 -11.013 1.00 92.69 193 LEU A O 1
ATOM 1492 N N . GLU A 1 194 ? -8.642 7.258 -9.354 1.00 92.44 194 GLU A N 1
ATOM 1493 C CA . GLU A 1 194 ? -8.465 8.236 -8.277 1.00 92.44 194 GLU A CA 1
ATOM 1494 C C . GLU A 1 194 ? -6.992 8.398 -7.868 1.00 92.44 194 GLU A C 1
ATOM 1496 O O . GLU A 1 194 ? -6.508 9.519 -7.705 1.00 92.44 194 GLU A O 1
ATOM 1501 N N . ILE A 1 195 ? -6.271 7.289 -7.680 1.00 93.50 195 ILE A N 1
ATOM 1502 C CA . ILE A 1 195 ? -4.931 7.293 -7.079 1.00 93.50 195 ILE A CA 1
ATOM 1503 C C . ILE A 1 195 ? -3.851 7.693 -8.070 1.00 93.50 195 ILE A C 1
ATOM 1505 O O . ILE A 1 195 ? -2.957 8.460 -7.719 1.00 93.50 195 ILE A O 1
ATOM 1509 N N . LEU A 1 196 ? -3.885 7.170 -9.295 1.00 92.62 196 LEU A N 1
ATOM 1510 C CA . LEU A 1 196 ? -2.781 7.358 -10.230 1.00 92.62 196 LEU A CA 1
ATOM 1511 C C . LEU A 1 196 ? -2.530 8.838 -10.584 1.00 92.62 196 LEU A C 1
ATOM 1513 O O . LEU A 1 196 ? -1.365 9.246 -10.606 1.00 92.62 196 LEU A O 1
ATOM 1517 N N . PRO A 1 197 ? -3.564 9.687 -10.752 1.00 90.88 197 PRO A N 1
ATOM 1518 C CA . PRO A 1 197 ? -3.360 11.119 -10.946 1.00 90.88 197 PRO A CA 1
ATOM 1519 C C . PRO A 1 197 ? -2.620 11.817 -9.791 1.00 90.88 197 PRO A C 1
ATOM 152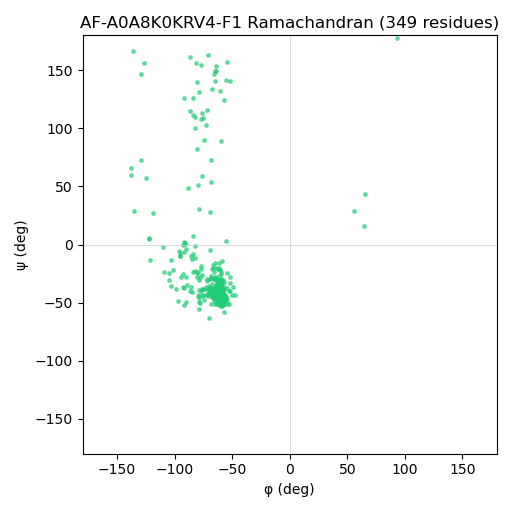1 O O . PRO A 1 197 ? -1.967 12.831 -10.032 1.00 90.88 197 PRO A O 1
ATOM 1524 N N . LEU A 1 198 ? -2.640 11.274 -8.564 1.00 89.62 198 LEU A N 1
ATOM 1525 C CA . LEU A 1 198 ? -1.857 11.812 -7.442 1.00 89.62 198 LEU A CA 1
ATOM 1526 C C . LEU A 1 198 ? -0.343 11.686 -7.669 1.00 89.62 198 LEU A C 1
ATOM 1528 O O . LEU A 1 198 ? 0.408 12.462 -7.094 1.00 89.62 198 LEU A O 1
ATOM 1532 N N . PHE A 1 199 ? 0.110 10.748 -8.504 1.00 92.25 199 PHE A N 1
ATOM 1533 C CA . PHE A 1 199 ? 1.533 10.532 -8.795 1.00 92.25 199 PHE A CA 1
ATOM 1534 C C . PHE A 1 199 ? 2.023 11.307 -10.026 1.00 92.25 199 PHE A C 1
ATOM 1536 O O . PHE A 1 199 ? 3.205 11.634 -10.100 1.00 92.25 199 PHE A O 1
ATOM 1543 N N . PHE A 1 200 ? 1.126 11.629 -10.964 1.00 89.38 200 PHE A N 1
ATOM 1544 C CA . PHE A 1 200 ? 1.450 12.369 -12.194 1.00 89.38 200 PHE A CA 1
ATOM 1545 C C . PHE A 1 200 ? 1.132 13.865 -12.125 1.00 89.38 200 PHE A C 1
ATOM 1547 O O . PHE A 1 200 ? 1.845 14.689 -12.697 1.00 89.38 200 PHE A O 1
ATOM 1554 N N . HIS A 1 201 ? 0.025 14.230 -11.479 1.00 82.94 201 HIS A N 1
ATOM 1555 C CA . HIS A 1 201 ? -0.602 15.547 -11.617 1.00 82.94 201 HIS A CA 1
ATOM 1556 C C . HIS A 1 201 ? -1.012 16.149 -10.272 1.00 82.94 201 HIS A C 1
ATOM 1558 O O . HIS A 1 201 ? -1.949 16.946 -10.203 1.00 82.94 201 HIS A O 1
ATOM 1564 N N . TRP A 1 202 ? -0.308 15.800 -9.194 1.00 78.81 202 TRP A N 1
ATOM 1565 C CA . TRP A 1 202 ? -0.598 16.295 -7.845 1.00 78.81 202 TRP A CA 1
ATOM 1566 C C . TRP A 1 202 ? -0.800 17.808 -7.774 1.00 78.81 202 TRP A C 1
ATOM 1568 O O . TRP A 1 202 ? -1.757 18.282 -7.163 1.00 78.81 202 TRP A O 1
ATOM 1578 N N . ASN A 1 203 ? 0.061 18.551 -8.471 1.00 67.94 203 ASN A N 1
ATOM 1579 C CA . ASN A 1 203 ? 0.025 20.009 -8.521 1.00 67.94 203 ASN A CA 1
ATOM 1580 C C . ASN A 1 203 ? -1.295 20.566 -9.075 1.00 67.94 203 ASN A C 1
ATOM 1582 O O . ASN A 1 203 ? -1.700 21.654 -8.686 1.00 67.94 203 ASN A O 1
ATOM 1586 N N . VAL A 1 204 ? -1.970 19.828 -9.962 1.00 63.91 204 VAL A N 1
ATOM 1587 C CA . VAL A 1 204 ? -3.233 20.245 -10.591 1.00 63.91 204 VAL A CA 1
ATOM 1588 C C . VAL A 1 204 ? -4.431 19.875 -9.715 1.00 63.91 204 VAL A C 1
ATOM 1590 O O . VAL A 1 204 ? -5.404 20.618 -9.631 1.00 63.91 204 VAL A O 1
ATOM 1593 N N . LEU A 1 205 ? -4.374 18.723 -9.046 1.00 64.12 205 LEU A N 1
ATOM 1594 C CA . LEU A 1 205 ? -5.522 18.169 -8.320 1.00 64.12 205 LEU A CA 1
ATOM 1595 C C . LEU A 1 205 ? -5.737 18.805 -6.947 1.00 64.12 205 LEU A C 1
ATOM 1597 O O . LEU A 1 205 ? -6.855 18.795 -6.440 1.00 64.12 205 LEU A O 1
ATOM 1601 N N . ASN A 1 206 ? -4.683 19.361 -6.349 1.00 64.56 206 ASN A N 1
ATOM 1602 C CA . ASN A 1 206 ? -4.701 19.823 -4.965 1.00 64.56 206 ASN A CA 1
ATOM 1603 C C . ASN A 1 206 ? -4.446 21.324 -4.807 1.00 64.56 206 ASN A C 1
ATOM 1605 O O . ASN A 1 206 ? -4.028 21.751 -3.735 1.00 64.56 206 ASN A O 1
ATOM 1609 N N . GLU A 1 207 ? -4.767 22.154 -5.805 1.00 59.16 207 GLU A N 1
ATOM 1610 C CA . GLU A 1 207 ? -4.622 23.618 -5.697 1.00 59.16 207 GLU A CA 1
ATOM 1611 C C . GLU A 1 207 ? -5.302 24.217 -4.450 1.00 59.16 207 GLU A C 1
ATOM 1613 O O . GLU A 1 207 ? -4.856 25.246 -3.947 1.00 59.16 207 GLU A O 1
ATOM 1618 N N . ASN A 1 208 ? -6.362 23.587 -3.932 1.00 58.12 208 ASN A N 1
ATOM 1619 C CA . ASN A 1 208 ? -7.029 24.024 -2.702 1.00 58.12 208 ASN A CA 1
ATOM 1620 C C . ASN A 1 208 ? -6.356 23.477 -1.430 1.00 58.12 208 ASN A C 1
ATOM 1622 O O . ASN A 1 208 ? -6.178 24.234 -0.484 1.00 58.12 208 ASN A O 1
ATOM 1626 N N . CYS A 1 209 ? -5.914 22.214 -1.409 1.00 56.19 209 CYS A N 1
ATOM 1627 C CA . CYS A 1 209 ? -5.212 21.635 -0.252 1.00 56.19 209 CYS A CA 1
ATOM 1628 C C . CYS A 1 209 ? -3.785 22.189 -0.079 1.00 56.19 209 CYS A C 1
ATOM 1630 O O . CYS A 1 209 ? -3.292 22.289 1.041 1.00 56.19 209 CYS A O 1
ATOM 1632 N N . LEU A 1 210 ? -3.128 22.573 -1.177 1.00 54.50 210 LEU A N 1
ATOM 1633 C CA . LEU A 1 210 ? -1.780 23.149 -1.179 1.00 54.50 210 LEU A CA 1
ATOM 1634 C C . LEU A 1 210 ? -1.755 24.579 -0.616 1.00 54.50 210 LEU A C 1
ATOM 1636 O O . LEU A 1 210 ? -0.774 24.966 0.018 1.00 54.50 210 LEU A O 1
ATOM 1640 N N . LYS A 1 211 ? -2.837 25.351 -0.803 1.00 57.69 211 LYS A N 1
ATOM 1641 C CA . LYS A 1 211 ? -2.941 26.738 -0.311 1.00 57.69 211 LYS A CA 1
ATOM 1642 C C . LYS A 1 211 ? -2.953 26.822 1.212 1.00 57.69 211 LYS A C 1
ATOM 1644 O O . LYS A 1 211 ? -2.319 27.717 1.761 1.00 57.69 211 LYS A O 1
ATOM 1649 N N . ASP A 1 212 ? -3.621 25.883 1.873 1.00 55.38 212 ASP A N 1
ATOM 1650 C CA . ASP A 1 212 ? -3.727 25.871 3.335 1.00 55.38 212 ASP A CA 1
ATOM 1651 C C . ASP A 1 212 ? -2.473 25.299 4.013 1.00 55.38 212 ASP A C 1
ATOM 1653 O O . ASP A 1 212 ? -2.183 25.632 5.161 1.00 55.38 212 ASP A O 1
ATOM 1657 N N . ALA A 1 213 ? -1.704 24.467 3.302 1.00 55.88 213 ALA A N 1
ATOM 1658 C CA . ALA A 1 213 ? -0.519 23.802 3.841 1.00 55.88 213 ALA A CA 1
ATOM 1659 C C . ALA A 1 213 ? 0.807 24.533 3.545 1.00 55.88 213 ALA A C 1
ATOM 1661 O O . ALA A 1 213 ? 1.844 24.122 4.054 1.00 55.88 213 ALA A O 1
ATOM 1662 N N . GLY A 1 214 ? 0.806 25.589 2.720 1.00 56.84 214 GLY A N 1
ATOM 1663 C CA . GLY A 1 214 ? 2.030 26.315 2.345 1.00 56.84 214 GLY A CA 1
ATOM 1664 C C . GLY A 1 214 ? 3.035 25.485 1.531 1.00 56.84 214 GLY A C 1
ATOM 1665 O O . GLY A 1 214 ? 4.194 25.872 1.411 1.00 56.84 214 GLY A O 1
ATOM 1666 N N . VAL A 1 215 ? 2.604 24.347 0.977 1.00 55.03 215 VAL A N 1
ATOM 1667 C CA . VAL A 1 215 ? 3.477 23.353 0.335 1.00 55.03 215 VAL A CA 1
ATOM 1668 C C . VAL A 1 215 ? 3.864 23.795 -1.079 1.00 55.03 215 VAL A C 1
ATOM 1670 O O . VAL A 1 215 ? 3.015 24.178 -1.887 1.00 55.03 215 VAL A O 1
ATOM 1673 N N . LEU A 1 216 ? 5.166 23.719 -1.371 1.00 55.25 216 LEU A N 1
ATOM 1674 C CA . LEU A 1 216 ? 5.767 24.070 -2.658 1.00 55.25 216 LEU A CA 1
ATOM 1675 C C . LEU A 1 216 ? 5.329 23.122 -3.802 1.00 55.25 216 LEU A C 1
ATOM 1677 O O . LEU A 1 216 ? 5.157 21.922 -3.589 1.00 55.25 216 LEU A O 1
ATOM 1681 N N . PRO A 1 217 ? 5.205 23.638 -5.038 1.00 62.09 217 PRO A N 1
ATOM 1682 C CA . PRO A 1 217 ? 4.556 22.987 -6.184 1.00 62.09 217 PRO A CA 1
ATOM 1683 C C . PRO A 1 217 ? 5.395 21.913 -6.914 1.00 62.09 217 PRO A C 1
ATOM 1685 O O . PRO A 1 217 ? 5.235 21.741 -8.118 1.00 62.09 217 PRO A O 1
ATOM 1688 N N . ASP A 1 218 ? 6.292 21.181 -6.251 1.00 80.38 218 ASP A N 1
ATOM 1689 C CA . ASP A 1 218 ? 7.195 20.225 -6.924 1.00 80.38 218 ASP A CA 1
ATOM 1690 C C . ASP A 1 218 ? 7.106 18.797 -6.347 1.00 80.38 218 ASP A C 1
ATOM 1692 O O . ASP A 1 218 ? 8.106 18.210 -5.930 1.00 80.38 218 ASP A O 1
ATOM 1696 N N . TYR A 1 219 ? 5.901 18.205 -6.346 1.00 85.00 219 TYR A N 1
ATOM 1697 C CA . TYR A 1 219 ? 5.756 16.752 -6.165 1.00 85.00 219 TYR A CA 1
ATOM 1698 C C . TYR A 1 219 ? 5.927 16.001 -7.468 1.00 85.00 219 TYR A C 1
ATOM 1700 O O . TYR A 1 219 ? 5.080 16.086 -8.359 1.00 85.00 219 TYR A O 1
ATOM 1708 N N . LYS A 1 220 ? 7.020 15.244 -7.559 1.00 91.38 220 LYS A N 1
ATOM 1709 C CA . LYS A 1 220 ? 7.349 14.417 -8.722 1.00 91.38 220 LYS A CA 1
ATOM 1710 C C . LYS A 1 220 ? 7.869 13.061 -8.236 1.00 91.38 220 LYS A C 1
ATOM 1712 O O . LYS A 1 220 ? 9.042 12.752 -8.425 1.00 91.38 220 LYS A O 1
ATOM 1717 N N . PRO A 1 221 ? 7.033 12.229 -7.587 1.00 92.56 221 PRO A N 1
ATOM 1718 C CA . PRO A 1 221 ? 7.479 10.960 -6.996 1.00 92.56 221 PRO A CA 1
ATOM 1719 C C . PRO A 1 221 ? 7.986 9.959 -8.040 1.00 92.56 221 PRO A C 1
ATOM 1721 O O . PRO A 1 221 ? 8.695 9.017 -7.699 1.00 92.56 221 PRO A O 1
ATOM 1724 N N . LEU A 1 222 ? 7.597 10.161 -9.299 1.00 95.38 222 LEU A N 1
ATOM 1725 C CA . LEU A 1 222 ? 7.967 9.348 -10.449 1.00 95.38 222 LEU A CA 1
ATOM 1726 C C . LEU A 1 222 ? 9.245 9.832 -11.162 1.00 95.38 222 LEU A C 1
ATOM 1728 O O . LEU A 1 222 ? 9.699 9.181 -12.099 1.00 95.38 222 LEU A O 1
ATOM 1732 N N . ASP A 1 223 ? 9.828 10.949 -10.725 1.00 94.81 223 ASP A N 1
ATOM 1733 C CA . ASP A 1 223 ? 11.090 11.487 -11.240 1.00 94.81 2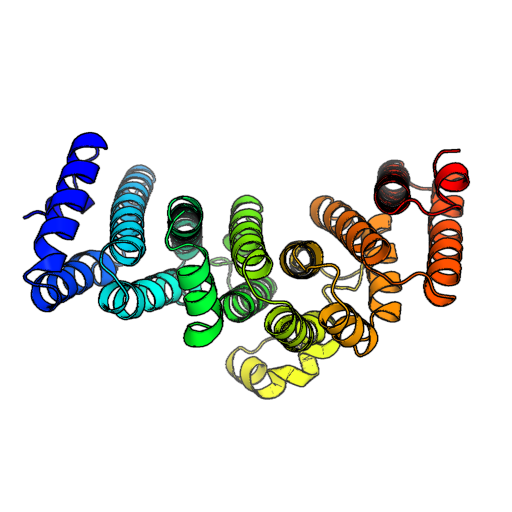23 ASP A CA 1
ATOM 1734 C C . ASP A 1 223 ? 12.260 10.943 -10.407 1.00 94.81 223 ASP A C 1
ATOM 1736 O O . ASP A 1 223 ? 12.273 11.038 -9.176 1.00 94.81 223 ASP A O 1
ATOM 1740 N N . GLU A 1 224 ? 13.254 10.345 -11.062 1.00 94.69 224 GLU A N 1
ATOM 1741 C CA . GLU A 1 224 ? 14.402 9.735 -10.398 1.00 94.69 224 GLU A CA 1
ATOM 1742 C C . GLU A 1 224 ? 15.311 10.729 -9.677 1.00 94.69 224 GLU A C 1
ATOM 1744 O O . GLU A 1 224 ? 16.046 10.313 -8.774 1.00 94.69 224 GLU A O 1
ATOM 1749 N N . SER A 1 225 ? 15.238 12.008 -10.049 1.00 94.06 225 SER A N 1
ATOM 1750 C CA . SER A 1 225 ? 15.983 13.107 -9.439 1.00 94.06 225 SER A CA 1
ATOM 1751 C C . SER A 1 225 ? 15.302 13.692 -8.198 1.00 94.06 225 SER A C 1
ATOM 1753 O O . SER A 1 225 ? 15.945 14.422 -7.438 1.00 94.06 225 SER A O 1
ATOM 1755 N N . SER A 1 226 ? 14.034 13.346 -7.951 1.00 92.56 226 SER A N 1
ATOM 1756 C CA . SER A 1 226 ? 13.308 13.792 -6.763 1.00 92.56 226 SER A CA 1
ATOM 1757 C C . SER A 1 226 ? 13.920 13.262 -5.462 1.00 92.56 226 SER A C 1
ATOM 1759 O O . SER A 1 226 ? 14.507 12.171 -5.439 1.00 92.56 226 SER A O 1
ATOM 1761 N N . PRO A 1 227 ? 13.730 13.983 -4.338 1.00 91.12 227 PRO A N 1
ATOM 1762 C CA . PRO A 1 227 ? 14.104 13.493 -3.020 1.00 91.12 227 PRO A CA 1
ATOM 1763 C C . PRO A 1 227 ? 13.527 12.103 -2.762 1.00 91.12 227 PRO A C 1
ATOM 1765 O O . PRO A 1 227 ? 12.382 11.806 -3.120 1.00 91.12 227 PRO A O 1
ATOM 1768 N N . TRP A 1 228 ? 14.311 11.246 -2.113 1.00 92.31 228 TRP A N 1
ATOM 1769 C CA . TRP A 1 228 ? 13.907 9.863 -1.884 1.00 92.31 228 TRP A CA 1
ATOM 1770 C C . TRP A 1 228 ? 12.634 9.759 -1.038 1.00 92.31 228 TRP A C 1
ATOM 1772 O O . TRP A 1 228 ? 11.869 8.814 -1.221 1.00 92.31 228 TRP A O 1
ATOM 1782 N N . GLN A 1 229 ? 12.363 10.754 -0.184 1.00 90.12 229 GLN A N 1
ATOM 1783 C CA . GLN A 1 229 ? 11.135 10.847 0.599 1.00 90.12 229 GLN A CA 1
ATOM 1784 C C . GLN A 1 229 ? 9.888 10.923 -0.290 1.00 90.12 229 GLN A C 1
ATOM 1786 O O . GLN A 1 229 ? 8.846 10.371 0.063 1.00 90.12 229 GLN A O 1
ATOM 1791 N N . GLN A 1 230 ? 10.005 11.548 -1.468 1.00 91.94 230 GLN A N 1
ATOM 1792 C CA . GLN A 1 230 ? 8.952 11.542 -2.477 1.00 91.94 230 GLN A CA 1
ATOM 1793 C C . GLN A 1 230 ? 8.942 10.221 -3.242 1.00 91.94 230 GLN A C 1
ATOM 1795 O O . GLN A 1 230 ? 7.889 9.599 -3.368 1.00 91.94 230 GLN A O 1
ATOM 1800 N N . THR A 1 231 ? 10.091 9.758 -3.740 1.00 95.25 231 THR A N 1
ATOM 1801 C CA . THR A 1 231 ? 10.111 8.593 -4.639 1.00 95.25 231 THR A CA 1
ATOM 1802 C C . THR A 1 231 ? 9.723 7.290 -3.945 1.00 95.25 231 THR A C 1
ATOM 1804 O O . THR A 1 231 ? 9.111 6.426 -4.566 1.00 95.25 231 THR A O 1
ATOM 1807 N N . GLN A 1 232 ? 9.975 7.148 -2.639 1.00 95.44 232 GLN A N 1
ATOM 1808 C CA . GLN A 1 232 ? 9.563 5.963 -1.875 1.00 95.44 232 GLN A CA 1
ATOM 1809 C C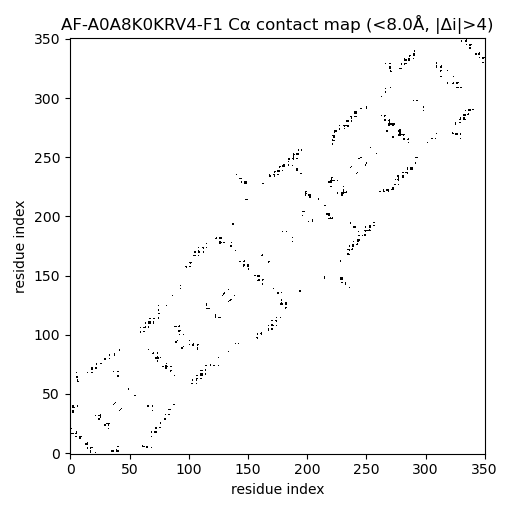 . GLN A 1 232 ? 8.042 5.750 -1.850 1.00 95.44 232 GLN A C 1
ATOM 1811 O O . GLN A 1 232 ? 7.591 4.628 -1.629 1.00 95.44 232 GLN A O 1
ATOM 1816 N N . THR A 1 233 ? 7.238 6.784 -2.126 1.00 95.25 233 THR A N 1
ATOM 1817 C CA . THR A 1 233 ? 5.773 6.655 -2.229 1.00 95.25 233 THR A CA 1
ATOM 1818 C C . THR A 1 233 ? 5.337 5.706 -3.346 1.00 95.25 233 THR A C 1
ATOM 1820 O O . THR A 1 233 ? 4.217 5.194 -3.304 1.00 95.25 233 THR A O 1
ATOM 1823 N N . VAL A 1 234 ? 6.234 5.368 -4.283 1.00 97.19 234 VAL A N 1
ATOM 1824 C CA . VAL A 1 234 ? 6.025 4.286 -5.256 1.00 97.19 234 VAL A CA 1
ATOM 1825 C C . VAL A 1 234 ? 5.692 2.947 -4.583 1.00 97.19 234 VAL A C 1
ATOM 1827 O O . VAL A 1 234 ? 4.985 2.143 -5.175 1.00 97.19 234 VAL A O 1
ATOM 1830 N N . ILE A 1 235 ? 6.094 2.730 -3.323 1.00 98.31 235 ILE A N 1
ATOM 1831 C CA . ILE A 1 235 ? 5.720 1.549 -2.523 1.00 98.31 235 ILE A CA 1
ATOM 1832 C C . ILE A 1 235 ? 4.208 1.500 -2.265 1.00 98.31 235 ILE A C 1
ATOM 1834 O O . ILE A 1 235 ? 3.598 0.431 -2.308 1.00 98.31 235 ILE A O 1
ATOM 1838 N N . LEU A 1 236 ? 3.573 2.652 -2.043 1.00 98.12 236 LEU A N 1
ATOM 1839 C CA . LEU A 1 236 ? 2.120 2.732 -1.897 1.00 98.12 236 LEU A CA 1
ATOM 1840 C C . LEU A 1 236 ? 1.419 2.527 -3.243 1.00 98.12 236 LEU A C 1
ATOM 1842 O O . LEU A 1 236 ? 0.379 1.873 -3.307 1.00 98.12 236 LEU A O 1
ATOM 1846 N N . LEU A 1 237 ? 2.009 3.030 -4.331 1.00 97.38 237 LEU A N 1
ATOM 1847 C CA . LEU A 1 237 ? 1.508 2.771 -5.680 1.00 97.38 237 LEU A CA 1
ATOM 1848 C C . LEU A 1 237 ? 1.614 1.281 -6.043 1.00 97.38 237 LEU A C 1
ATOM 1850 O O . LEU A 1 237 ? 0.672 0.713 -6.596 1.00 97.38 237 LEU A O 1
ATOM 1854 N N . GLU A 1 238 ? 2.722 0.630 -5.673 1.00 98.19 238 GLU A N 1
ATOM 1855 C CA . GLU A 1 238 ? 2.920 -0.817 -5.789 1.00 98.19 238 GLU A CA 1
ATOM 1856 C C . GLU A 1 238 ? 1.844 -1.576 -5.011 1.00 98.19 238 GLU A C 1
ATOM 1858 O O . GLU A 1 238 ? 1.265 -2.519 -5.547 1.00 98.19 238 GLU A O 1
ATOM 1863 N N . ALA A 1 239 ? 1.516 -1.149 -3.790 1.00 98.38 239 ALA A N 1
ATOM 1864 C CA . ALA A 1 239 ? 0.465 -1.770 -2.991 1.00 98.38 239 ALA A CA 1
ATOM 1865 C C . ALA A 1 239 ? -0.908 -1.741 -3.678 1.00 98.38 239 ALA A C 1
ATOM 1867 O O . ALA A 1 239 ? -1.628 -2.744 -3.655 1.00 98.38 239 ALA A O 1
ATOM 1868 N N . VAL A 1 240 ? -1.262 -0.622 -4.319 1.00 97.69 240 VAL A N 1
ATOM 1869 C CA . VAL A 1 240 ? -2.510 -0.495 -5.084 1.00 97.69 240 VAL A CA 1
ATOM 1870 C C . VAL A 1 240 ? -2.442 -1.349 -6.346 1.00 97.69 240 VAL A C 1
ATOM 1872 O O . VAL A 1 240 ? -3.199 -2.309 -6.493 1.00 97.69 240 VAL A O 1
ATOM 1875 N N . ILE A 1 241 ? -1.512 -1.038 -7.252 1.00 95.69 241 ILE A N 1
ATOM 1876 C CA . ILE A 1 241 ? -1.469 -1.635 -8.590 1.00 95.69 241 ILE A CA 1
ATOM 1877 C C . ILE A 1 241 ? -1.107 -3.118 -8.527 1.00 95.69 241 ILE A C 1
ATOM 1879 O O . ILE A 1 241 ? -1.700 -3.931 -9.238 1.00 95.69 241 ILE A O 1
ATOM 1883 N N . GLY A 1 242 ? -0.174 -3.506 -7.659 1.00 96.25 242 GLY A N 1
ATOM 1884 C CA . GLY A 1 242 ? 0.231 -4.894 -7.438 1.00 96.25 242 GLY A CA 1
ATOM 1885 C C . GLY A 1 242 ? -0.927 -5.779 -6.975 1.00 96.25 242 GLY A C 1
ATOM 1886 O O . GLY A 1 242 ? -1.018 -6.935 -7.392 1.00 96.25 242 GLY A O 1
ATOM 1887 N N . SER A 1 243 ? -1.888 -5.206 -6.249 1.00 97.25 243 SER A N 1
ATOM 1888 C CA . SER A 1 243 ? -3.055 -5.896 -5.681 1.00 97.25 243 SER A CA 1
ATOM 1889 C C . SER A 1 243 ? -4.261 -6.027 -6.615 1.00 97.25 243 SER A C 1
ATOM 1891 O O . SER A 1 243 ? -5.194 -6.767 -6.304 1.00 97.25 243 SER A 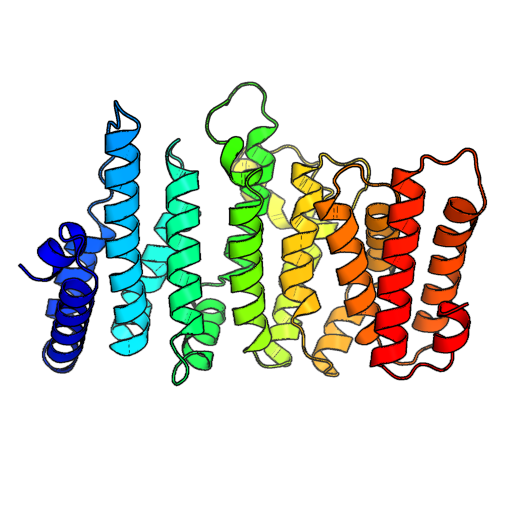O 1
ATOM 1893 N N . LEU A 1 244 ? -4.254 -5.347 -7.765 1.00 95.44 244 LEU A N 1
ATOM 1894 C CA . LEU A 1 244 ? -5.364 -5.399 -8.722 1.00 95.44 244 LEU A CA 1
ATOM 1895 C C . LEU A 1 244 ? -5.567 -6.804 -9.316 1.00 95.44 244 LEU A C 1
ATOM 1897 O O . LEU A 1 244 ? -4.606 -7.543 -9.540 1.00 95.44 244 LEU A O 1
ATOM 1901 N N . ARG A 1 245 ? -6.802 -7.164 -9.655 1.00 92.81 245 ARG A N 1
ATOM 1902 C CA . ARG A 1 245 ? -7.099 -8.400 -10.389 1.00 92.81 245 ARG A CA 1
ATOM 1903 C C . ARG A 1 245 ? -6.760 -8.226 -11.872 1.00 92.81 245 ARG A C 1
ATOM 1905 O O . ARG A 1 245 ? -6.754 -7.116 -12.402 1.00 92.81 245 ARG A O 1
ATOM 1912 N N . ARG A 1 246 ? -6.465 -9.335 -12.556 1.00 90.44 246 ARG A N 1
ATOM 1913 C CA . ARG A 1 246 ? -6.363 -9.352 -14.022 1.00 90.44 246 ARG A CA 1
ATOM 1914 C C . ARG A 1 246 ? -7.780 -9.438 -14.590 1.00 90.44 246 ARG A C 1
ATOM 1916 O O . ARG A 1 246 ? -8.265 -10.525 -14.870 1.00 90.44 246 ARG A O 1
ATOM 1923 N N . ASP A 1 247 ? -8.432 -8.287 -14.664 1.00 91.69 247 ASP A N 1
ATOM 1924 C CA . ASP A 1 247 ? -9.819 -8.119 -15.099 1.00 91.69 247 ASP A CA 1
ATOM 1925 C C . ASP A 1 247 ? -9.901 -7.034 -16.182 1.00 91.69 247 ASP A C 1
ATOM 1927 O O . ASP A 1 247 ? -9.122 -6.078 -16.147 1.00 91.69 247 ASP A O 1
ATOM 1931 N N . GLU A 1 248 ? -10.819 -7.178 -17.137 1.00 86.06 248 GLU A N 1
ATOM 1932 C CA . GLU A 1 248 ? -10.985 -6.247 -18.261 1.00 86.06 248 GLU A CA 1
ATOM 1933 C C . GLU A 1 248 ? -11.292 -4.820 -17.798 1.00 86.06 248 GLU A C 1
ATOM 1935 O O . GLU A 1 248 ? -10.705 -3.881 -18.329 1.00 86.06 248 GLU A O 1
ATOM 1940 N N . VAL A 1 249 ? -12.117 -4.643 -16.759 1.00 87.38 249 VAL A N 1
ATOM 1941 C CA . VAL A 1 249 ? -12.475 -3.312 -16.233 1.00 87.38 249 VAL A CA 1
ATOM 1942 C C . VAL A 1 249 ? -11.253 -2.616 -15.637 1.00 87.38 249 VAL A C 1
ATOM 1944 O O . VAL A 1 249 ? -11.040 -1.416 -15.818 1.00 87.38 249 VAL A O 1
ATOM 1947 N N . VAL A 1 250 ? -10.408 -3.385 -14.950 1.00 85.31 250 VAL A N 1
ATOM 1948 C CA . VAL A 1 250 ? -9.147 -2.891 -14.391 1.00 85.31 250 VAL A CA 1
ATOM 1949 C C . VAL A 1 250 ? -8.169 -2.536 -15.508 1.00 85.31 250 VAL A C 1
ATOM 1951 O O . VAL A 1 250 ? -7.508 -1.502 -15.430 1.00 85.31 250 VAL A O 1
ATOM 1954 N N . GLN A 1 251 ? -8.067 -3.370 -16.548 1.00 86.19 251 GLN A N 1
ATOM 1955 C CA . GLN A 1 251 ? -7.204 -3.077 -17.693 1.00 86.19 251 GLN A CA 1
ATOM 1956 C C . GLN A 1 251 ? -7.685 -1.847 -18.456 1.00 86.19 251 GLN A C 1
ATOM 1958 O O . GLN A 1 251 ? -6.865 -1.021 -18.826 1.00 86.19 251 GLN A O 1
ATOM 1963 N N . GLU A 1 252 ? -8.992 -1.674 -18.636 1.00 87.56 252 GLU A N 1
ATOM 1964 C CA . GLU A 1 252 ? -9.549 -0.476 -19.256 1.00 87.56 252 GLU A CA 1
ATOM 1965 C C . GLU A 1 252 ? -9.214 0.780 -18.439 1.00 87.56 252 GLU A C 1
ATOM 1967 O O . GLU A 1 252 ? -8.799 1.789 -19.008 1.00 87.56 252 GLU A O 1
ATOM 1972 N N . ALA A 1 253 ? -9.343 0.722 -17.109 1.00 86.56 253 ALA A N 1
ATOM 1973 C CA . ALA A 1 253 ? -8.966 1.827 -16.230 1.00 86.56 253 ALA A CA 1
ATOM 1974 C C . ALA A 1 253 ? -7.471 2.162 -16.347 1.00 86.56 253 ALA A C 1
ATOM 1976 O O . ALA A 1 253 ? -7.117 3.328 -16.504 1.00 86.56 253 ALA A O 1
ATOM 1977 N N . LEU A 1 254 ? -6.606 1.144 -16.350 1.00 85.38 254 LEU A N 1
ATOM 1978 C CA . LEU A 1 254 ? -5.171 1.309 -16.568 1.00 85.38 254 LEU A CA 1
ATOM 1979 C C . LEU A 1 254 ? -4.882 1.894 -17.962 1.00 85.38 254 LEU A C 1
ATOM 1981 O O . LEU A 1 254 ? -4.180 2.891 -18.065 1.00 85.38 254 LEU A O 1
ATOM 1985 N N . SER A 1 255 ? -5.468 1.371 -19.035 1.00 82.88 255 SER A N 1
ATOM 1986 C CA . SER A 1 255 ? -5.238 1.873 -20.398 1.00 82.88 255 SER A CA 1
ATOM 1987 C C . SER A 1 255 ? -5.753 3.296 -20.628 1.00 82.88 255 SER A C 1
ATOM 1989 O O . SER A 1 255 ? -5.193 4.020 -21.447 1.00 82.88 255 SER A O 1
ATOM 1991 N N . LYS A 1 256 ? -6.812 3.718 -19.922 1.00 78.06 256 LYS A N 1
ATOM 1992 C CA . LYS A 1 256 ? -7.283 5.117 -19.928 1.00 78.06 256 LYS A CA 1
ATOM 1993 C C . LYS A 1 256 ? -6.307 6.060 -19.239 1.00 78.06 256 LYS A C 1
ATOM 1995 O O . LYS A 1 256 ? -6.296 7.252 -19.535 1.00 78.06 256 LYS A O 1
ATOM 2000 N N . THR A 1 257 ? -5.530 5.539 -18.301 1.00 65.38 257 THR A N 1
ATOM 2001 C CA . THR A 1 257 ? -4.480 6.295 -17.634 1.00 65.38 257 THR A CA 1
ATOM 2002 C C . THR A 1 257 ? -3.181 6.242 -18.427 1.00 65.38 257 THR A C 1
ATOM 2004 O O . THR A 1 257 ? -2.996 5.384 -19.286 1.00 65.38 257 THR A O 1
ATOM 2007 N N . THR A 1 258 ? -2.271 7.173 -18.158 1.00 74.75 258 THR A N 1
ATOM 2008 C CA . THR A 1 258 ? -0.958 7.327 -18.799 1.00 74.75 258 THR A CA 1
ATOM 2009 C C . THR A 1 258 ? 0.010 6.182 -18.450 1.00 74.75 258 THR A C 1
ATOM 2011 O O . THR A 1 258 ? 1.130 6.381 -17.994 1.00 74.75 258 THR A O 1
ATOM 2014 N N . VAL A 1 259 ? -0.404 4.931 -18.672 1.00 78.19 259 VAL A N 1
ATOM 2015 C CA . VAL A 1 259 ? 0.351 3.714 -18.343 1.00 78.19 259 VAL A CA 1
ATOM 2016 C C . VAL A 1 259 ? 1.660 3.618 -19.119 1.00 78.19 259 VAL A C 1
ATOM 2018 O O . VAL A 1 259 ? 2.643 3.126 -18.575 1.00 78.19 259 VAL A O 1
ATOM 2021 N N . LEU A 1 260 ? 1.710 4.130 -20.352 1.00 82.88 260 LEU A N 1
ATOM 2022 C CA . LEU A 1 260 ? 2.968 4.217 -21.099 1.00 82.88 260 LEU A CA 1
ATOM 2023 C C . LEU A 1 260 ? 3.972 5.152 -20.415 1.00 82.88 260 LEU A C 1
ATOM 2025 O O . LEU A 1 260 ? 5.113 4.753 -20.209 1.00 82.88 260 LEU A O 1
ATOM 2029 N N . GLU A 1 261 ? 3.527 6.332 -19.978 1.00 88.62 261 GLU A N 1
ATOM 2030 C CA . GLU A 1 261 ? 4.365 7.260 -19.205 1.00 88.62 261 GLU A CA 1
ATOM 2031 C C . GLU A 1 261 ? 4.795 6.616 -17.879 1.00 88.62 261 GLU A C 1
ATOM 2033 O O . GLU A 1 261 ? 5.945 6.736 -17.461 1.00 88.62 261 GLU A O 1
ATOM 2038 N N . LEU A 1 262 ? 3.903 5.847 -17.240 1.00 92.00 262 LEU A N 1
ATOM 2039 C CA . LEU A 1 262 ? 4.218 5.138 -16.000 1.00 92.00 262 LEU A CA 1
ATOM 2040 C C . LEU A 1 262 ? 5.368 4.143 -16.192 1.00 92.00 262 LEU A C 1
ATOM 2042 O O . LEU A 1 262 ? 6.243 4.060 -15.334 1.00 92.00 262 LEU A O 1
ATOM 2046 N N . TYR A 1 263 ? 5.399 3.403 -17.302 1.00 92.75 263 TYR A N 1
ATOM 2047 C CA . TYR A 1 263 ? 6.499 2.480 -17.586 1.00 92.75 263 TYR A CA 1
ATOM 2048 C C . TYR A 1 263 ? 7.843 3.187 -17.715 1.00 92.75 263 TYR A C 1
ATOM 2050 O O . TYR A 1 263 ? 8.831 2.713 -17.152 1.00 92.75 263 TYR A O 1
ATOM 2058 N N . GLU A 1 264 ? 7.872 4.312 -18.429 1.00 92.75 264 GLU A N 1
ATOM 2059 C CA . GLU A 1 264 ? 9.084 5.105 -18.630 1.00 92.75 264 GLU A CA 1
ATOM 2060 C C . GLU A 1 264 ? 9.633 5.576 -17.278 1.00 92.75 264 GLU A C 1
ATOM 2062 O O . GLU A 1 264 ? 10.772 5.251 -16.927 1.00 92.75 264 GLU A O 1
ATOM 2067 N N . HIS A 1 265 ? 8.788 6.198 -16.455 1.00 95.94 265 HIS A N 1
ATOM 2068 C CA . HIS A 1 265 ? 9.161 6.652 -15.115 1.00 95.94 265 HIS A CA 1
ATOM 2069 C C . HIS A 1 265 ? 9.609 5.516 -14.187 1.00 95.94 265 HIS A C 1
ATOM 2071 O O . HIS A 1 265 ? 10.633 5.620 -13.513 1.00 95.94 265 HIS A O 1
ATOM 2077 N N . LEU A 1 266 ? 8.880 4.396 -14.153 1.00 97.56 266 LEU A N 1
ATOM 2078 C CA . LEU A 1 266 ? 9.237 3.264 -13.295 1.00 97.56 266 LEU A CA 1
ATOM 2079 C C . LEU A 1 266 ? 10.540 2.593 -13.732 1.00 97.56 266 LEU A C 1
ATOM 2081 O O . LEU A 1 266 ? 11.290 2.121 -12.877 1.00 97.56 266 LEU A O 1
ATOM 2085 N N . SER A 1 267 ? 10.827 2.553 -15.037 1.00 97.31 267 SER A N 1
ATOM 2086 C CA . SER A 1 267 ? 12.098 2.035 -15.547 1.00 97.31 267 SER A CA 1
ATOM 2087 C C . SER A 1 267 ? 13.269 2.912 -15.100 1.00 97.31 267 SER A C 1
ATOM 2089 O O . SER A 1 267 ? 14.265 2.390 -14.587 1.00 97.31 267 SER A O 1
ATOM 2091 N N . ALA A 1 268 ? 13.109 4.237 -15.182 1.00 97.31 268 ALA A N 1
ATOM 2092 C CA . ALA A 1 268 ? 14.108 5.189 -14.730 1.00 97.31 268 ALA A CA 1
ATOM 2093 C C . ALA A 1 268 ? 14.322 5.087 -13.213 1.00 97.31 268 ALA A C 1
ATOM 2095 O O . ALA A 1 268 ? 15.455 4.925 -12.752 1.00 97.31 268 ALA A O 1
ATOM 2096 N N . LEU A 1 269 ? 13.240 5.052 -12.430 1.00 98.06 269 LEU A N 1
ATOM 2097 C CA . LEU A 1 269 ? 13.309 4.864 -10.982 1.00 98.06 269 LEU A CA 1
ATOM 2098 C C . LEU A 1 269 ? 13.969 3.541 -10.589 1.00 98.06 269 LEU A C 1
ATOM 2100 O O . LEU A 1 269 ? 14.781 3.518 -9.667 1.00 98.06 269 LEU A O 1
ATOM 2104 N N . ALA A 1 270 ? 13.646 2.439 -11.268 1.00 98.31 270 ALA A N 1
ATOM 2105 C CA . ALA A 1 270 ? 14.199 1.123 -10.964 1.00 98.31 270 ALA A CA 1
ATOM 2106 C C . ALA A 1 270 ? 15.717 1.052 -11.188 1.00 98.31 270 ALA A C 1
ATOM 2108 O O . ALA A 1 270 ? 16.412 0.361 -10.438 1.00 98.31 270 ALA A O 1
ATOM 2109 N N . ILE A 1 271 ? 16.230 1.759 -12.197 1.00 98.00 271 ILE A N 1
ATOM 2110 C CA . ILE A 1 271 ? 17.644 1.719 -12.585 1.00 98.00 271 ILE A CA 1
ATOM 2111 C C . ILE A 1 271 ? 18.451 2.809 -11.870 1.00 98.00 271 ILE A C 1
ATOM 2113 O O . ILE A 1 271 ? 19.483 2.500 -11.270 1.00 98.00 271 ILE A O 1
ATOM 2117 N N . PHE A 1 272 ? 18.004 4.065 -11.928 1.00 97.56 272 PHE A N 1
ATOM 2118 C CA . PHE A 1 272 ? 18.833 5.240 -11.633 1.00 97.56 272 PHE A CA 1
ATOM 2119 C C . PHE A 1 272 ? 18.614 5.845 -10.243 1.00 97.56 272 PHE A C 1
ATOM 2121 O O . PHE A 1 272 ? 19.513 6.513 -9.733 1.00 97.56 272 PHE A O 1
ATOM 2128 N N . ASN A 1 273 ? 17.466 5.617 -9.594 1.00 97.38 273 ASN A N 1
ATOM 2129 C CA . ASN A 1 273 ? 17.190 6.257 -8.306 1.00 97.38 273 ASN A CA 1
ATOM 2130 C C . ASN A 1 273 ? 18.172 5.787 -7.217 1.00 97.38 273 ASN A C 1
ATOM 2132 O O . ASN A 1 273 ? 18.486 4.605 -7.138 1.00 97.38 273 ASN A O 1
ATOM 2136 N N . LEU A 1 274 ? 18.639 6.668 -6.327 1.00 96.12 274 LEU A N 1
ATOM 2137 C CA . LEU A 1 274 ? 19.637 6.309 -5.304 1.00 96.12 274 LEU A CA 1
ATOM 2138 C C . LEU A 1 274 ? 19.066 5.525 -4.111 1.00 96.12 274 LEU A C 1
ATOM 2140 O O . LEU A 1 274 ? 19.819 4.810 -3.442 1.00 96.12 274 LEU A O 1
ATOM 2144 N N . HIS A 1 275 ? 17.751 5.550 -3.889 1.00 96.38 275 HIS A N 1
ATOM 2145 C CA . HIS A 1 275 ? 17.099 4.893 -2.759 1.00 96.38 275 HIS A CA 1
ATOM 2146 C C . HIS A 1 275 ? 16.760 3.415 -3.057 1.00 96.38 275 HIS A C 1
ATOM 2148 O O . HIS A 1 275 ? 15.930 3.127 -3.926 1.00 96.38 275 HIS A O 1
ATOM 2154 N N . PRO A 1 276 ? 17.375 2.433 -2.362 1.00 96.75 276 PRO A N 1
ATOM 2155 C CA . PRO A 1 276 ? 17.189 1.015 -2.686 1.00 96.75 276 PRO A CA 1
ATOM 2156 C C . PRO A 1 276 ? 15.739 0.491 -2.596 1.00 96.75 276 PRO A C 1
ATOM 2158 O O . PRO A 1 276 ? 15.358 -0.277 -3.485 1.00 96.75 276 PRO A O 1
ATOM 2161 N N . PRO A 1 277 ? 14.923 0.871 -1.587 1.00 96.81 277 PRO A N 1
ATOM 2162 C CA . PRO A 1 277 ? 13.508 0.502 -1.534 1.00 96.81 277 PRO A CA 1
ATOM 2163 C C . PRO A 1 277 ? 12.710 1.008 -2.740 1.00 96.81 277 PRO A C 1
ATOM 2165 O O . PRO A 1 277 ? 11.980 0.219 -3.340 1.00 96.81 277 PRO A O 1
ATOM 2168 N N . THR A 1 278 ? 12.915 2.266 -3.153 1.00 97.56 278 THR A N 1
ATOM 2169 C CA . THR A 1 278 ? 12.283 2.847 -4.352 1.00 97.56 278 THR A CA 1
ATOM 2170 C C . THR A 1 278 ? 12.617 2.027 -5.594 1.00 97.56 278 THR A C 1
ATOM 2172 O O . THR A 1 278 ? 11.710 1.624 -6.325 1.00 97.56 278 THR A O 1
ATOM 2175 N N . ARG A 1 279 ? 13.904 1.716 -5.817 1.00 97.88 279 ARG A N 1
ATOM 2176 C CA . ARG A 1 279 ? 14.340 0.929 -6.983 1.00 97.88 279 ARG A CA 1
ATOM 2177 C C . ARG A 1 279 ? 13.658 -0.436 -7.043 1.00 97.88 279 ARG A C 1
ATOM 2179 O O . ARG A 1 279 ? 13.144 -0.848 -8.081 1.00 97.88 279 ARG A O 1
ATOM 2186 N N . LEU A 1 280 ? 13.658 -1.150 -5.915 1.00 98.12 280 LEU A N 1
ATOM 2187 C CA . LEU A 1 280 ? 13.087 -2.492 -5.831 1.00 98.12 280 LEU A CA 1
ATOM 2188 C C . LEU A 1 280 ? 11.571 -2.482 -6.038 1.00 98.12 280 LEU A C 1
ATOM 2190 O O . LEU A 1 280 ? 11.057 -3.337 -6.756 1.00 98.12 280 LEU A O 1
ATOM 2194 N N . SER A 1 281 ? 10.876 -1.532 -5.417 1.00 98.44 281 SER A N 1
ATOM 2195 C CA . SER A 1 281 ? 9.431 -1.372 -5.555 1.00 98.44 281 SER A CA 1
ATOM 2196 C C . SER A 1 281 ? 9.036 -1.003 -6.987 1.00 98.44 281 SER A C 1
ATOM 2198 O O . SER A 1 281 ? 8.146 -1.626 -7.558 1.00 98.44 281 SER A O 1
ATOM 2200 N N . SER A 1 282 ? 9.789 -0.104 -7.629 1.00 98.50 282 SER A N 1
ATOM 2201 C CA . SER A 1 282 ? 9.578 0.270 -9.035 1.00 98.50 282 SER A CA 1
ATOM 2202 C C . SER A 1 282 ? 9.746 -0.926 -9.975 1.00 98.50 282 SER A C 1
ATOM 2204 O O . SER A 1 282 ? 8.902 -1.160 -10.837 1.00 98.50 282 SER A O 1
ATOM 2206 N N . ALA A 1 283 ? 10.781 -1.750 -9.763 1.00 98.56 283 ALA A N 1
ATOM 2207 C CA . ALA A 1 283 ? 10.991 -2.974 -10.537 1.00 98.56 283 ALA A CA 1
ATOM 2208 C C . ALA A 1 283 ? 9.855 -3.996 -10.354 1.00 98.56 283 ALA A C 1
ATOM 2210 O O . ALA A 1 283 ? 9.390 -4.595 -11.326 1.00 98.56 283 ALA A O 1
ATOM 2211 N N . ARG A 1 284 ? 9.381 -4.186 -9.115 1.00 98.44 284 ARG A N 1
ATOM 2212 C CA . ARG A 1 284 ? 8.241 -5.066 -8.812 1.00 98.44 284 ARG A CA 1
ATOM 2213 C C . ARG A 1 284 ? 6.961 -4.577 -9.460 1.00 98.44 284 ARG A C 1
ATOM 2215 O O . ARG A 1 284 ? 6.277 -5.366 -10.105 1.00 98.44 284 ARG A O 1
ATOM 2222 N N . LEU A 1 285 ? 6.665 -3.289 -9.311 1.00 97.88 285 LEU A N 1
ATOM 2223 C CA . LEU A 1 285 ? 5.491 -2.655 -9.885 1.00 97.88 285 LEU A CA 1
ATOM 2224 C C . LEU A 1 285 ? 5.493 -2.783 -11.411 1.00 97.88 285 LEU A C 1
ATOM 2226 O O . LEU A 1 285 ? 4.485 -3.191 -11.988 1.00 97.88 285 LEU A O 1
ATOM 2230 N N . LEU A 1 286 ? 6.634 -2.544 -12.059 1.00 97.06 286 LEU A N 1
ATOM 2231 C CA . LEU A 1 286 ? 6.776 -2.733 -13.499 1.00 97.06 286 LEU A CA 1
ATOM 2232 C C . LEU A 1 286 ? 6.531 -4.196 -13.910 1.00 97.06 286 LEU A C 1
ATOM 2234 O O . LEU A 1 286 ? 5.767 -4.454 -14.838 1.00 97.06 286 LEU A O 1
ATOM 2238 N N . GLY A 1 287 ? 7.076 -5.163 -13.166 1.00 96.69 287 GLY A N 1
ATOM 2239 C CA . GLY A 1 287 ? 6.763 -6.583 -13.357 1.00 96.69 287 GLY A CA 1
ATOM 2240 C C . GLY A 1 287 ? 5.270 -6.902 -13.174 1.00 96.69 287 GLY A C 1
ATOM 2241 O O . GLY A 1 287 ? 4.683 -7.632 -13.973 1.00 96.69 287 GLY A O 1
ATOM 2242 N N . CYS A 1 288 ? 4.611 -6.329 -12.162 1.00 95.12 288 CYS A N 1
ATOM 2243 C CA . CYS A 1 288 ? 3.172 -6.489 -11.942 1.00 95.12 288 CYS A CA 1
ATOM 2244 C C . CYS A 1 288 ? 2.343 -5.933 -13.105 1.00 95.12 288 CYS A C 1
ATOM 2246 O O . CYS A 1 288 ? 1.401 -6.596 -13.543 1.00 95.12 288 CYS A O 1
ATOM 2248 N N . LEU A 1 289 ? 2.692 -4.750 -13.609 1.00 94.00 289 LEU A N 1
ATOM 2249 C CA . LEU A 1 289 ? 2.038 -4.128 -14.757 1.00 94.00 289 LEU A CA 1
ATOM 2250 C C . LEU A 1 289 ? 2.229 -4.968 -16.026 1.00 94.00 289 LEU A C 1
ATOM 2252 O O . LEU A 1 289 ? 1.247 -5.293 -16.692 1.00 94.00 289 LEU A O 1
ATOM 2256 N N . ILE A 1 290 ? 3.453 -5.431 -16.302 1.00 94.19 290 ILE A N 1
ATOM 2257 C CA . ILE A 1 290 ? 3.744 -6.345 -17.418 1.00 94.19 290 ILE A CA 1
ATOM 2258 C C . ILE A 1 290 ? 2.911 -7.619 -17.309 1.00 94.19 290 ILE A C 1
ATOM 2260 O O . ILE A 1 290 ? 2.318 -8.042 -18.293 1.00 94.19 290 ILE A O 1
ATOM 2264 N N . ASN A 1 291 ? 2.818 -8.235 -16.130 1.00 93.12 291 ASN A N 1
ATOM 2265 C CA . ASN A 1 291 ? 2.037 -9.459 -15.941 1.00 93.12 291 ASN A CA 1
ATOM 2266 C C . ASN A 1 291 ? 0.527 -9.251 -16.184 1.00 93.12 291 ASN A C 1
ATOM 2268 O O . ASN A 1 291 ? -0.171 -10.176 -16.600 1.00 93.12 291 ASN A O 1
ATOM 2272 N N . LYS A 1 292 ? 0.016 -8.046 -15.910 1.00 89.81 292 LYS A N 1
ATOM 2273 C CA . LYS A 1 292 ? -1.411 -7.713 -16.034 1.00 89.81 292 LYS A CA 1
ATOM 2274 C C . LYS A 1 292 ? -1.796 -7.192 -17.417 1.00 89.81 292 LYS A C 1
ATOM 2276 O O . LYS A 1 292 ? -2.926 -7.430 -17.835 1.00 89.81 292 LYS A O 1
ATOM 2281 N N . THR A 1 293 ? -0.860 -6.566 -18.129 1.00 88.75 293 THR A N 1
ATOM 2282 C CA . THR A 1 293 ? -1.094 -5.950 -19.442 1.00 88.75 293 THR A CA 1
ATOM 2283 C C . THR A 1 293 ? -1.558 -6.989 -20.470 1.00 88.75 293 THR A C 1
ATOM 2285 O O . THR A 1 293 ? -0.927 -8.048 -20.588 1.00 88.75 293 THR A O 1
ATOM 2288 N N . PRO A 1 294 ? -2.624 -6.722 -21.245 1.00 86.00 294 PRO A N 1
ATOM 2289 C CA . PRO A 1 294 ? -3.062 -7.591 -22.333 1.00 86.00 294 PRO A CA 1
ATOM 2290 C C . PRO A 1 294 ? -1.949 -7.901 -23.347 1.00 86.00 294 PRO A C 1
ATOM 2292 O O . PRO A 1 294 ? -0.943 -7.200 -23.446 1.00 86.00 294 PRO A O 1
ATOM 2295 N N . GLN A 1 295 ? -2.094 -9.007 -24.079 1.00 77.56 295 GLN A N 1
ATOM 2296 C CA . GLN A 1 295 ? -1.150 -9.382 -25.134 1.00 77.56 295 GLN A CA 1
ATOM 2297 C C . GLN A 1 295 ? -1.391 -8.476 -26.350 1.00 77.56 295 GLN A C 1
ATOM 2299 O O . GLN A 1 295 ? -2.222 -8.775 -27.201 1.00 77.56 295 GLN A O 1
ATOM 2304 N N . GLU A 1 296 ? -0.703 -7.339 -26.399 1.00 78.62 296 GLU A N 1
ATOM 2305 C CA . GLU A 1 296 ? -0.893 -6.319 -27.432 1.00 78.62 296 GLU A CA 1
ATOM 2306 C C . GLU A 1 296 ? 0.443 -5.784 -27.953 1.00 78.62 296 GLU A C 1
ATOM 2308 O O . GLU A 1 296 ? 1.496 -5.961 -27.339 1.00 78.62 296 GLU A O 1
ATOM 2313 N N . VAL A 1 297 ? 0.388 -5.066 -29.079 1.00 74.12 297 VAL A N 1
ATOM 2314 C CA . VAL A 1 297 ? 1.538 -4.389 -29.707 1.00 74.12 297 VAL A CA 1
ATOM 2315 C C . VAL A 1 297 ? 2.298 -3.505 -28.706 1.00 74.12 297 VAL A C 1
ATOM 2317 O O . VAL A 1 297 ? 3.523 -3.401 -28.765 1.00 74.12 297 VAL A O 1
ATOM 2320 N N . HIS A 1 298 ? 1.586 -2.915 -27.743 1.00 82.50 298 HIS A N 1
ATOM 2321 C CA . HIS A 1 298 ? 2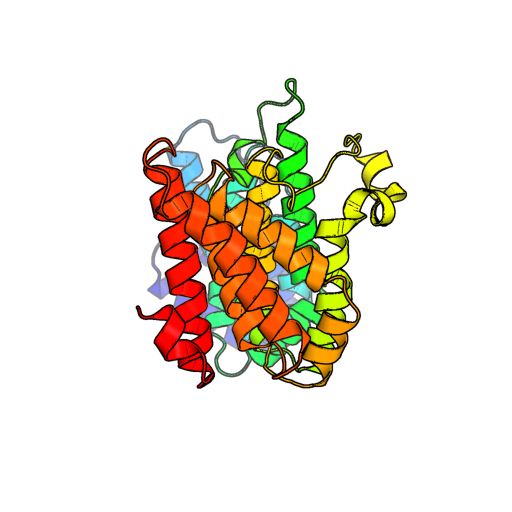.171 -2.088 -26.691 1.00 82.50 298 HIS A CA 1
ATOM 2322 C C . HIS A 1 298 ? 3.122 -2.856 -25.768 1.00 82.50 298 HIS A C 1
ATOM 2324 O O . HIS A 1 298 ? 4.150 -2.304 -25.380 1.00 82.50 298 HIS A O 1
ATOM 2330 N N . LEU A 1 299 ? 2.833 -4.125 -25.460 1.00 88.69 299 LEU A N 1
ATOM 2331 C CA . LEU A 1 299 ? 3.700 -4.945 -24.614 1.00 88.69 299 LEU A CA 1
ATOM 2332 C C . LEU A 1 299 ? 5.026 -5.253 -25.316 1.00 88.69 299 LEU A C 1
ATOM 2334 O O . LEU A 1 299 ? 6.080 -5.129 -24.706 1.00 88.69 299 LEU A O 1
ATOM 2338 N N . VAL A 1 300 ? 4.987 -5.598 -26.605 1.00 90.19 300 VAL A N 1
ATOM 2339 C CA . VAL A 1 300 ? 6.204 -5.874 -27.388 1.00 90.19 300 VAL A CA 1
ATOM 2340 C C . VAL A 1 300 ? 7.107 -4.643 -27.432 1.00 90.19 300 VAL A C 1
ATOM 2342 O O . VAL A 1 300 ? 8.310 -4.750 -27.194 1.00 90.19 300 VAL A O 1
ATOM 2345 N N . LYS A 1 301 ? 6.522 -3.462 -27.679 1.00 90.44 301 LYS A N 1
ATOM 2346 C CA . LYS A 1 301 ? 7.261 -2.196 -27.650 1.00 90.44 301 LYS A CA 1
ATOM 2347 C C . LYS A 1 301 ? 7.879 -1.950 -26.270 1.00 90.44 301 LYS A C 1
ATOM 2349 O O . LYS A 1 301 ? 9.077 -1.714 -26.186 1.00 90.44 301 LYS A O 1
ATOM 2354 N N . LEU A 1 302 ? 7.092 -2.089 -25.202 1.00 92.00 302 LEU A N 1
ATOM 2355 C CA . LEU A 1 302 ? 7.567 -1.932 -23.827 1.00 92.00 302 LEU A CA 1
ATOM 2356 C C . LEU A 1 302 ? 8.757 -2.851 -23.517 1.00 92.00 302 LEU A C 1
ATOM 2358 O O . LEU A 1 302 ? 9.745 -2.408 -22.941 1.00 92.00 302 LEU A O 1
ATOM 2362 N N . LEU A 1 303 ? 8.686 -4.127 -23.899 1.00 95.06 303 LEU A N 1
ATOM 2363 C CA . LEU A 1 303 ? 9.777 -5.076 -23.670 1.00 95.06 303 LEU A CA 1
ATOM 2364 C C . LEU A 1 303 ? 11.043 -4.690 -24.447 1.00 95.06 303 LEU A C 1
ATOM 2366 O O . LEU A 1 303 ? 12.147 -4.822 -23.917 1.00 95.06 303 LEU A O 1
ATOM 2370 N N . ALA A 1 304 ? 10.902 -4.188 -25.675 1.00 94.31 304 ALA A N 1
ATOM 2371 C CA . ALA A 1 304 ? 12.030 -3.673 -26.445 1.00 94.31 304 ALA A CA 1
ATOM 2372 C C . ALA A 1 304 ? 12.654 -2.431 -25.783 1.00 94.31 304 ALA A C 1
ATOM 2374 O O . ALA A 1 304 ? 13.875 -2.379 -25.624 1.00 94.31 304 ALA A O 1
ATOM 2375 N N . ASP A 1 305 ? 11.827 -1.483 -25.335 1.00 94.50 305 ASP A N 1
ATOM 2376 C CA . ASP A 1 305 ? 12.266 -0.258 -24.657 1.00 94.50 305 ASP A CA 1
ATOM 2377 C C . ASP A 1 305 ? 12.987 -0.587 -23.333 1.00 94.50 305 ASP A C 1
ATOM 2379 O O . ASP A 1 305 ? 14.055 -0.047 -23.044 1.00 94.50 305 ASP A O 1
ATOM 2383 N N . LEU A 1 306 ? 12.482 -1.559 -22.565 1.00 96.38 306 LEU A N 1
ATOM 2384 C CA . LEU A 1 306 ? 13.128 -2.031 -21.336 1.00 96.38 306 LEU A CA 1
ATOM 2385 C C . LEU A 1 306 ? 14.486 -2.684 -21.600 1.00 96.38 306 LEU A C 1
ATOM 2387 O O . LEU A 1 306 ? 15.435 -2.414 -20.866 1.00 96.38 306 LEU A O 1
ATOM 2391 N N . LYS A 1 307 ? 14.621 -3.506 -22.649 1.00 96.25 307 LYS A N 1
ATOM 2392 C CA . LYS A 1 307 ? 15.930 -4.055 -23.045 1.00 96.25 307 LYS A CA 1
ATOM 2393 C C . LYS A 1 307 ? 16.904 -2.949 -23.436 1.00 96.25 307 LYS A C 1
ATOM 2395 O O . LYS A 1 307 ? 18.065 -2.993 -23.036 1.00 96.25 307 LYS A O 1
ATOM 2400 N N . ALA A 1 308 ? 16.430 -1.948 -24.178 1.00 96.06 308 ALA A N 1
ATOM 2401 C CA . ALA A 1 308 ? 17.235 -0.794 -24.562 1.00 96.06 308 ALA A CA 1
ATOM 2402 C C . ALA A 1 308 ? 17.675 0.049 -23.351 1.00 96.06 308 ALA A C 1
ATOM 2404 O O . ALA A 1 308 ? 18.753 0.634 -23.391 1.00 96.06 308 ALA A O 1
ATOM 2405 N N . ALA A 1 309 ? 16.893 0.075 -22.268 1.00 95.81 309 ALA A N 1
ATOM 2406 C CA . ALA A 1 309 ? 17.277 0.718 -21.012 1.00 95.81 309 ALA A CA 1
ATOM 2407 C C . ALA A 1 309 ? 18.241 -0.137 -20.163 1.00 95.81 309 ALA A C 1
ATOM 2409 O O . ALA A 1 309 ? 19.167 0.397 -19.554 1.00 95.81 309 ALA A O 1
ATOM 2410 N N . ILE A 1 310 ? 18.046 -1.460 -20.116 1.00 97.31 310 ILE A N 1
ATOM 2411 C CA . ILE A 1 310 ? 18.809 -2.386 -19.261 1.00 97.31 310 ILE A CA 1
ATOM 2412 C C . ILE A 1 310 ? 20.191 -2.699 -19.846 1.00 97.31 310 ILE A C 1
ATOM 2414 O O . ILE A 1 310 ? 21.191 -2.589 -19.136 1.00 97.31 310 ILE A O 1
ATOM 2418 N N . ASN A 1 311 ? 20.273 -3.079 -21.124 1.00 96.75 311 ASN A N 1
ATOM 2419 C CA . ASN A 1 311 ? 21.505 -3.623 -21.707 1.00 96.75 311 ASN A CA 1
ATOM 2420 C C . ASN A 1 311 ? 22.693 -2.648 -21.647 1.00 96.75 311 ASN A C 1
ATOM 2422 O O . ASN A 1 311 ? 23.749 -3.058 -21.168 1.00 96.75 311 ASN A O 1
ATOM 2426 N N . PRO A 1 312 ? 22.549 -1.350 -21.992 1.00 97.31 312 PRO A N 1
ATOM 2427 C CA . PRO A 1 312 ? 23.665 -0.409 -21.890 1.00 97.31 312 PRO A CA 1
ATOM 2428 C C . PRO A 1 312 ? 24.219 -0.285 -20.466 1.00 97.31 312 PRO A C 1
ATOM 2430 O O . PRO A 1 312 ? 25.424 -0.137 -20.281 1.00 97.31 312 PRO A O 1
ATOM 2433 N N . VAL A 1 313 ? 23.352 -0.386 -19.451 1.00 97.56 313 VAL A N 1
ATOM 2434 C CA . VAL A 1 313 ? 23.748 -0.344 -18.036 1.00 97.56 313 VAL A CA 1
ATOM 2435 C C . VAL A 1 313 ? 24.535 -1.600 -17.662 1.00 97.56 313 VAL A C 1
ATOM 2437 O O . VAL A 1 313 ? 25.489 -1.519 -16.893 1.00 97.56 313 VAL A O 1
ATOM 2440 N N . LEU A 1 314 ? 24.151 -2.769 -18.180 1.00 96.75 314 LEU A N 1
ATOM 2441 C CA . LEU A 1 314 ? 24.821 -4.036 -17.880 1.00 96.75 314 LEU A CA 1
ATOM 2442 C C . LEU A 1 314 ? 26.158 -4.199 -18.612 1.00 96.75 314 LEU A C 1
ATOM 2444 O O . LEU A 1 314 ? 27.106 -4.708 -17.996 1.00 96.75 314 LEU A O 1
ATOM 2448 N N . ASP A 1 315 ? 26.226 -3.750 -19.865 1.00 96.44 315 ASP A N 1
ATOM 2449 C CA . ASP A 1 315 ? 27.371 -3.907 -20.768 1.00 96.44 315 ASP A CA 1
ATOM 2450 C C . ASP A 1 315 ? 28.499 -2.906 -20.480 1.00 96.44 315 ASP A C 1
ATOM 2452 O O . ASP A 1 315 ? 29.678 -3.217 -20.673 1.00 96.44 315 ASP A O 1
ATOM 2456 N N . ASP A 1 316 ? 28.168 -1.710 -19.983 1.00 95.94 316 ASP A N 1
ATOM 2457 C CA . ASP A 1 316 ? 29.163 -0.684 -19.690 1.00 95.94 316 ASP A CA 1
ATOM 2458 C C . ASP A 1 316 ? 29.827 -0.896 -18.317 1.00 95.94 316 ASP A C 1
ATOM 2460 O O . ASP A 1 316 ? 29.252 -0.686 -17.246 1.00 95.94 316 ASP A O 1
ATOM 2464 N N . SER A 1 317 ? 31.104 -1.285 -18.354 1.00 94.25 317 SER A N 1
ATOM 2465 C CA . SER A 1 317 ? 31.938 -1.474 -17.161 1.00 94.25 317 SER A CA 1
ATOM 2466 C C . SER A 1 317 ? 32.214 -0.192 -16.357 1.00 94.25 317 SER A C 1
ATOM 2468 O O . SER A 1 317 ? 32.639 -0.296 -15.206 1.00 94.25 317 SER A O 1
ATOM 2470 N N . ILE A 1 318 ? 31.984 0.993 -16.936 1.00 97.69 318 ILE A N 1
ATOM 2471 C CA . ILE A 1 318 ? 32.151 2.296 -16.272 1.00 97.69 318 ILE A CA 1
ATOM 2472 C C . ILE A 1 318 ? 30.986 2.564 -15.306 1.00 97.69 318 ILE A C 1
ATOM 2474 O O . ILE A 1 318 ? 31.153 3.271 -14.308 1.00 97.69 318 ILE A O 1
ATOM 2478 N N . ILE A 1 319 ? 29.816 1.975 -15.563 1.00 97.25 319 ILE A N 1
ATOM 2479 C CA . ILE A 1 319 ? 28.617 2.187 -14.756 1.00 97.25 319 ILE A CA 1
ATOM 2480 C C . ILE A 1 319 ? 28.789 1.581 -13.349 1.00 97.25 319 ILE A C 1
ATOM 2482 O O . ILE A 1 319 ? 29.222 0.430 -13.210 1.00 97.25 319 ILE A O 1
ATOM 2486 N N . PRO A 1 320 ? 28.424 2.310 -12.272 1.00 97.38 320 PRO A N 1
ATOM 2487 C CA . PRO A 1 320 ? 28.579 1.830 -10.903 1.00 97.38 320 PRO A CA 1
ATOM 2488 C C . PRO A 1 320 ? 27.906 0.477 -10.634 1.00 97.38 320 PRO A C 1
ATOM 2490 O O . PRO A 1 320 ? 26.769 0.230 -11.040 1.00 97.38 320 PRO A O 1
ATOM 2493 N N . LEU A 1 321 ? 28.566 -0.376 -9.839 1.00 96.94 321 LEU A N 1
ATOM 2494 C CA . LEU A 1 321 ? 28.075 -1.723 -9.507 1.00 96.94 321 LEU A CA 1
ATOM 2495 C C . LEU A 1 321 ? 26.638 -1.724 -8.959 1.00 96.94 321 LEU A C 1
ATOM 2497 O O . LEU A 1 321 ? 25.847 -2.593 -9.315 1.00 96.94 321 LEU A O 1
ATOM 2501 N N . TRP A 1 322 ? 26.275 -0.759 -8.109 1.00 97.00 322 TRP A N 1
ATOM 2502 C CA . TRP A 1 322 ? 24.929 -0.690 -7.527 1.00 97.00 322 TRP A CA 1
ATOM 2503 C C . TRP A 1 322 ? 23.836 -0.482 -8.588 1.00 97.00 322 TRP A C 1
ATOM 2505 O O . TRP A 1 322 ? 22.735 -1.020 -8.446 1.00 97.00 322 TRP A O 1
ATOM 2515 N N . GLN A 1 323 ? 24.141 0.266 -9.649 1.00 97.81 323 GLN A N 1
ATOM 2516 C CA . GLN A 1 323 ? 23.222 0.568 -10.741 1.00 97.81 323 GLN A CA 1
ATOM 2517 C C . GLN A 1 323 ? 23.069 -0.657 -11.644 1.00 97.81 323 GLN A C 1
ATOM 2519 O O . GLN A 1 323 ? 21.950 -1.075 -11.933 1.00 97.81 323 GLN A O 1
ATOM 2524 N N . ARG A 1 324 ? 24.184 -1.335 -11.953 1.00 98.06 324 ARG A N 1
ATOM 2525 C CA . ARG A 1 324 ? 24.191 -2.631 -12.656 1.00 98.06 324 ARG A CA 1
ATOM 2526 C C . ARG A 1 324 ? 23.363 -3.682 -11.917 1.00 98.06 324 ARG A C 1
ATOM 2528 O O . ARG A 1 324 ? 22.503 -4.321 -12.511 1.00 98.06 324 ARG A O 1
ATOM 2535 N N . LEU A 1 325 ? 23.538 -3.806 -10.598 1.00 97.81 325 LEU A N 1
ATOM 2536 C CA . LEU A 1 325 ? 22.724 -4.701 -9.761 1.00 97.81 325 LEU A CA 1
ATOM 2537 C C . LEU A 1 325 ? 21.231 -4.343 -9.783 1.00 97.81 325 LEU A C 1
ATOM 2539 O O . LEU A 1 325 ? 20.387 -5.222 -9.615 1.00 97.81 325 LEU A O 1
ATOM 2543 N N . SER A 1 326 ? 20.891 -3.067 -9.961 1.00 98.06 326 SER A N 1
ATOM 2544 C CA . SER A 1 326 ? 19.499 -2.615 -10.029 1.00 98.06 326 SER A CA 1
ATOM 2545 C C . SER A 1 326 ? 18.873 -2.936 -11.387 1.00 98.06 326 SER A C 1
ATOM 2547 O O . SER A 1 326 ? 17.763 -3.464 -11.419 1.00 98.06 326 SER A O 1
ATOM 2549 N N . ALA A 1 327 ? 19.622 -2.771 -12.481 1.00 98.19 327 ALA A N 1
ATOM 2550 C CA . ALA A 1 327 ? 19.228 -3.248 -13.806 1.00 98.19 327 ALA A CA 1
ATOM 2551 C C . ALA A 1 327 ? 19.040 -4.777 -13.843 1.00 98.19 327 ALA A C 1
ATOM 2553 O O . ALA A 1 327 ? 18.033 -5.250 -14.362 1.00 98.19 327 ALA A O 1
ATOM 2554 N N . VAL A 1 328 ? 19.917 -5.556 -13.191 1.00 97.81 328 VAL A N 1
ATOM 2555 C CA . VAL A 1 328 ? 19.723 -7.014 -13.034 1.00 97.81 328 VAL A CA 1
ATOM 2556 C C . VAL A 1 328 ? 18.430 -7.330 -12.278 1.00 97.81 328 VAL A C 1
ATOM 2558 O O . VAL A 1 328 ? 17.680 -8.218 -12.676 1.00 97.81 328 VAL A O 1
ATOM 2561 N N . LYS A 1 329 ? 18.125 -6.615 -11.188 1.00 98.25 329 LYS A N 1
ATOM 2562 C CA . LYS A 1 329 ? 16.863 -6.819 -10.453 1.00 98.25 329 LYS A CA 1
ATOM 2563 C C . LYS A 1 329 ? 15.646 -6.501 -11.316 1.00 98.25 329 LYS A C 1
ATOM 2565 O O . LYS A 1 329 ? 14.671 -7.244 -11.246 1.00 98.25 329 LYS A O 1
ATOM 2570 N N . LEU A 1 330 ? 15.700 -5.423 -12.099 1.00 98.38 330 LEU A N 1
ATOM 2571 C CA . LEU A 1 330 ? 14.643 -5.079 -13.045 1.00 98.38 330 LEU A CA 1
ATOM 2572 C C . LEU A 1 330 ? 14.438 -6.209 -14.056 1.00 98.38 330 LEU A C 1
ATOM 2574 O O . LEU A 1 330 ? 13.319 -6.697 -14.184 1.00 98.38 330 LEU A O 1
ATOM 2578 N N . HIS A 1 331 ? 15.525 -6.685 -14.671 1.00 98.00 331 HIS A N 1
ATOM 2579 C CA . HIS A 1 331 ? 15.516 -7.829 -15.584 1.00 98.00 331 HIS A CA 1
ATOM 2580 C C . HIS A 1 331 ? 14.843 -9.048 -14.948 1.00 98.00 331 HIS A C 1
ATOM 2582 O O . HIS A 1 331 ? 13.868 -9.549 -15.490 1.00 98.00 331 HIS A O 1
ATOM 2588 N N . ILE A 1 332 ? 15.249 -9.444 -13.733 1.00 97.94 332 ILE A N 1
ATOM 2589 C CA . ILE A 1 332 ? 14.651 -10.573 -12.997 1.00 97.94 332 ILE A CA 1
ATOM 2590 C C . ILE A 1 332 ? 13.136 -10.408 -12.813 1.00 97.94 332 ILE A C 1
ATOM 2592 O O . ILE A 1 332 ? 12.389 -11.376 -12.971 1.00 97.94 332 ILE A O 1
ATOM 2596 N N . TRP A 1 333 ? 12.660 -9.213 -12.449 1.00 98.31 333 TRP A N 1
ATOM 2597 C CA . TRP A 1 333 ? 11.225 -8.977 -12.260 1.00 98.31 333 TRP A CA 1
ATOM 2598 C C . TRP A 1 333 ? 10.449 -9.004 -13.576 1.00 98.31 333 TRP A C 1
ATOM 2600 O O . TRP A 1 333 ? 9.337 -9.538 -13.591 1.00 98.31 333 TRP A O 1
ATOM 2610 N N . VAL A 1 334 ? 11.035 -8.512 -14.671 1.00 97.81 334 VAL A N 1
ATOM 2611 C CA . VAL A 1 334 ? 10.455 -8.632 -16.015 1.00 97.81 334 VAL A CA 1
ATOM 2612 C C . VAL A 1 334 ? 10.401 -10.100 -16.442 1.00 97.81 334 VAL A C 1
ATOM 2614 O O . VAL A 1 334 ? 9.319 -10.590 -16.761 1.00 97.81 334 VAL A O 1
ATOM 2617 N N . THR A 1 335 ? 11.508 -10.842 -16.353 1.00 97.88 335 THR A N 1
ATOM 2618 C CA . THR A 1 335 ? 11.561 -12.278 -16.677 1.00 97.88 335 THR A CA 1
ATOM 2619 C C . THR A 1 335 ? 10.532 -13.060 -15.864 1.00 97.88 335 THR A C 1
ATOM 2621 O O . THR A 1 335 ? 9.757 -13.842 -16.412 1.00 97.88 335 THR A O 1
ATOM 2624 N N . LYS A 1 336 ? 10.447 -12.806 -14.550 1.00 97.69 336 LYS A N 1
ATOM 2625 C CA . LYS A 1 336 ? 9.449 -13.435 -13.676 1.00 97.69 336 LYS A CA 1
ATOM 2626 C C . LYS A 1 336 ? 8.022 -13.121 -14.125 1.00 97.69 336 LYS A C 1
ATOM 2628 O O . LYS A 1 336 ? 7.189 -14.023 -14.136 1.00 97.69 336 LYS A O 1
ATOM 2633 N N . ALA A 1 337 ? 7.729 -11.872 -14.481 1.00 96.56 337 ALA A N 1
ATOM 2634 C CA . ALA A 1 337 ? 6.411 -11.480 -14.970 1.00 96.56 337 ALA A CA 1
ATOM 2635 C C . ALA A 1 337 ? 6.045 -12.206 -16.272 1.00 96.56 337 ALA A C 1
ATOM 2637 O O . ALA A 1 337 ? 4.929 -12.705 -16.387 1.00 96.56 337 ALA A O 1
ATOM 2638 N N . LEU A 1 338 ? 6.987 -12.316 -17.216 1.00 96.50 338 LEU A N 1
ATOM 2639 C CA . LEU A 1 338 ? 6.803 -13.020 -18.489 1.00 96.50 338 LEU A CA 1
ATOM 2640 C C . LEU A 1 338 ? 6.596 -14.528 -18.302 1.00 96.50 338 LEU A C 1
ATOM 2642 O O . LEU A 1 338 ? 5.701 -15.101 -18.924 1.00 96.50 338 LEU A O 1
ATOM 2646 N N . LEU A 1 339 ? 7.354 -15.152 -17.397 1.00 96.38 339 LEU A N 1
ATOM 2647 C CA . LEU A 1 339 ? 7.201 -16.568 -17.055 1.00 96.38 339 LEU A CA 1
ATOM 2648 C C . LEU A 1 339 ? 5.841 -16.863 -16.422 1.00 96.38 339 LEU A C 1
ATOM 2650 O O . LEU A 1 339 ? 5.158 -17.797 -16.834 1.00 96.38 339 LEU A O 1
ATOM 2654 N N . LEU A 1 340 ? 5.416 -16.053 -15.446 1.00 94.56 340 LEU A N 1
ATOM 2655 C CA . LEU A 1 340 ? 4.140 -16.256 -14.751 1.00 94.56 340 LEU A CA 1
ATOM 2656 C C . LEU A 1 340 ? 2.927 -16.110 -15.677 1.00 94.56 340 LEU A C 1
ATOM 2658 O O . LEU A 1 340 ? 1.902 -16.746 -15.432 1.00 94.56 340 LEU A O 1
ATOM 2662 N N . ARG A 1 341 ? 3.037 -15.304 -16.740 1.00 93.31 341 ARG A N 1
ATOM 2663 C CA . ARG A 1 341 ? 1.981 -15.162 -17.752 1.00 93.31 341 ARG A CA 1
ATOM 2664 C C . ARG A 1 341 ? 2.112 -16.114 -18.946 1.00 93.31 341 ARG A C 1
ATOM 2666 O O . ARG A 1 341 ? 1.216 -16.092 -19.784 1.00 93.31 341 ARG A O 1
ATOM 2673 N N . GLY A 1 342 ? 3.196 -16.889 -19.050 1.00 93.75 342 GLY A N 1
ATOM 2674 C CA . GLY A 1 342 ? 3.472 -17.772 -20.190 1.00 93.75 342 GLY A CA 1
ATOM 2675 C C . GLY A 1 342 ? 3.702 -17.029 -21.512 1.00 93.75 342 GLY A C 1
ATOM 2676 O O . GLY A 1 342 ? 3.118 -17.401 -22.522 1.00 93.75 342 GLY A O 1
ATOM 2677 N N . HIS A 1 343 ? 4.477 -15.940 -21.499 1.00 94.31 343 HIS A N 1
ATOM 2678 C CA . HIS A 1 343 ? 4.789 -15.164 -22.706 1.00 94.31 343 HIS A CA 1
ATOM 2679 C C . HIS A 1 343 ? 5.912 -15.819 -23.529 1.00 94.31 343 HIS A C 1
ATOM 2681 O O . HIS A 1 343 ? 6.906 -16.245 -22.948 1.00 94.31 343 HIS A O 1
ATOM 2687 N N . ASP A 1 344 ? 5.803 -15.815 -24.862 1.00 91.81 344 ASP A N 1
ATOM 2688 C CA . ASP A 1 344 ? 6.770 -16.467 -25.767 1.00 91.81 344 ASP A CA 1
ATOM 2689 C C . ASP A 1 344 ? 8.202 -15.923 -25.618 1.00 91.81 344 ASP A C 1
ATOM 2691 O O . ASP A 1 344 ? 9.168 -16.678 -25.635 1.00 91.81 344 ASP A O 1
ATOM 2695 N N . ASP A 1 345 ? 8.352 -14.615 -25.386 1.00 91.00 345 ASP A N 1
ATOM 2696 C CA . ASP A 1 345 ? 9.673 -14.006 -25.163 1.00 91.00 345 ASP A CA 1
ATOM 2697 C C . ASP A 1 345 ? 10.337 -14.401 -23.833 1.00 91.00 345 ASP A C 1
ATOM 2699 O O . ASP A 1 345 ? 11.464 -13.974 -23.593 1.00 91.00 345 ASP A O 1
ATOM 2703 N N . ALA A 1 346 ? 9.681 -15.159 -22.945 1.00 93.50 346 ALA A N 1
ATOM 2704 C CA . ALA A 1 346 ? 10.238 -15.482 -21.630 1.00 93.50 346 ALA A CA 1
ATOM 2705 C C . ALA A 1 346 ? 11.634 -16.123 -21.720 1.00 93.50 346 ALA A C 1
ATOM 2707 O O . ALA A 1 346 ? 12.504 -15.759 -20.932 1.00 93.50 346 ALA A O 1
ATOM 2708 N N . ASP A 1 347 ? 11.872 -16.980 -22.717 1.00 91.69 347 ASP A N 1
ATOM 2709 C CA . ASP A 1 347 ? 13.172 -17.621 -22.950 1.00 91.69 347 ASP A CA 1
ATOM 2710 C C . ASP A 1 347 ? 14.268 -16.593 -23.285 1.00 91.69 347 ASP A C 1
ATOM 2712 O O . ASP A 1 347 ? 15.366 -16.649 -22.740 1.00 91.69 347 ASP A O 1
ATOM 2716 N N . ILE A 1 348 ? 13.940 -15.568 -24.081 1.00 91.50 348 ILE A N 1
ATOM 2717 C CA . ILE A 1 348 ? 14.872 -14.488 -24.463 1.00 91.50 348 ILE A CA 1
ATOM 2718 C C . ILE A 1 348 ? 15.243 -13.609 -23.256 1.00 91.50 348 ILE A C 1
ATOM 2720 O O . ILE A 1 348 ? 16.212 -12.859 -23.299 1.00 91.50 348 ILE A O 1
ATOM 2724 N N . TRP A 1 349 ? 14.426 -13.614 -22.205 1.00 92.94 349 TRP A N 1
ATOM 2725 C CA . TRP A 1 349 ? 14.686 -12.877 -20.968 1.00 92.94 349 TRP A CA 1
ATOM 2726 C C . TRP A 1 349 ? 15.349 -13.746 -19.887 1.00 92.94 349 TRP A C 1
ATOM 2728 O O . TRP A 1 349 ? 15.665 -13.230 -18.813 1.00 92.94 349 TRP A O 1
ATOM 2738 N N . ILE A 1 350 ? 15.519 -15.049 -20.120 1.00 89.38 350 ILE A N 1
ATOM 2739 C CA . ILE A 1 350 ? 16.269 -15.947 -19.229 1.00 89.38 350 ILE A CA 1
ATOM 2740 C C . ILE A 1 350 ? 17.762 -15.923 -19.566 1.00 89.38 350 ILE A C 1
ATOM 2742 O O . ILE A 1 350 ? 18.575 -15.947 -18.638 1.00 89.38 350 ILE A O 1
ATOM 2746 N N . ASP A 1 351 ? 18.084 -15.881 -20.860 1.00 68.56 351 ASP A N 1
ATOM 2747 C CA . ASP A 1 351 ? 19.446 -15.718 -21.387 1.00 68.56 351 ASP A CA 1
ATOM 2748 C C . ASP A 1 351 ? 20.046 -14.352 -21.010 1.00 68.56 351 ASP A C 1
ATOM 2750 O O . ASP A 1 351 ? 21.261 -14.325 -20.691 1.00 68.56 351 ASP A O 1
#

Foldseek 3Di:
DLLVCLLQPPDPVSLVVSLVVLLVVCQVPVPVSLCVLCVRLQPPPDPDPPPDPVSLVSNLSSNLSSLLSLLQCLLRSDDVSVVSRVLSLVCLLQVDPDLSNQSSVLSSLVSNLVSLVVNVPCNLVSLCCCCPVVVPLLSLLVSLQLLLQVVVPPPDPRRNVRLVDVSSLVSSLSSLLSSLLSDDQLSLLVVLLVPVCCQVPVLPPPPPVCVVSVTDRDQHLLALPDDPSRVLSLSSVLSSLLNHDLDPSNQVSCVVDPVVVLLVSLLCQLQRHPDPSSNLSSLLSNLSCLLSHDPDPVSVVSVVVLCVSLVVQCVDPVHDPVSNVSSVSSLVSNLVSCVVNVHPCSVVSVD

Solvent-accessible surface area (backbone atoms only — not comparable to full-atom values): 18686 Å² total; per-residue (Å²): 108,65,72,56,49,38,41,70,52,87,51,63,72,58,38,53,52,45,46,51,50,49,45,60,45,30,77,78,40,45,68,63,46,47,52,53,46,48,61,58,58,60,65,70,68,70,84,72,84,60,88,45,73,65,54,46,53,53,48,52,51,28,49,39,40,31,43,37,52,48,34,48,42,22,66,69,57,40,69,76,38,28,74,63,42,49,62,52,51,50,46,55,41,72,64,47,88,54,76,66,30,48,67,51,27,43,41,40,46,53,25,49,40,50,34,51,68,70,29,80,92,42,32,56,60,52,33,49,44,38,44,74,77,59,40,38,59,61,50,54,51,51,50,48,55,56,47,37,51,58,52,71,50,94,85,52,95,57,62,42,73,44,61,66,34,65,68,47,53,49,44,53,21,50,42,35,23,54,34,43,52,61,50,54,55,68,58,47,17,54,49,48,66,63,50,54,48,57,53,79,40,38,68,74,78,34,62,71,66,34,66,79,67,72,56,75,89,77,75,43,37,54,40,50,86,43,59,56,59,46,24,41,51,45,43,49,51,26,20,46,63,57,29,53,71,87,41,70,58,28,49,50,37,45,69,75,40,69,51,70,60,47,51,55,31,30,53,45,22,17,37,68,28,87,43,67,70,33,15,54,32,26,19,48,33,50,14,42,49,60,48,54,52,69,100,45,75,66,50,58,51,50,55,52,52,49,48,66,62,34,48,62,47,65,71,38,85,85,54,54,67,72,39,33,54,26,32,50,50,33,47,53,29,44,27,50,21,29,53,77,63,69,42,85,62,26,64,75,55,70,110

pLDDT: mean 87.96, std 11.74, range [51.69, 98.56]

Secondary structure (DSSP, 8-state):
-HHHHHHH---HHHHHHHHHHHHHHHTT-HHHHHHHHIIIIIS--------SHHHHHHHHHHHHHHHHHHHHHHHHS-HHHHHHHHHHHHHHHHH--STTHHHHHHHHHHHHHHHHHH-TTTHHHHHHHHHHTT-HHHHHHHHHHHHHHHTTSTT-TTSHHHHT-HHHHHHHHHHHHHHHHHS-HHHHHHHHHHHTHHHH-HHHHTHHHHHHHT--S---TT-TTS-HHHHTTHHHHHHHHHH--S-HHHHHHHHHTTHHHHHHHHHHHHHH-S-HHHHHHHHHHHHHHHHHS-SSHHHHHHHHHHHHHHHHHHH-TTS-HHHHHHHHHHHHHHHHHHHHHT-GGGGGGT-

Mean predicted aligned error: 5.79 Å

Nearest PDB structures (foldseek):
  6tc0-assembly3_F  TM=6.943E-01  e=2.100E-06  Mus musculus
  6tc0-assembly3_C  TM=7.187E-01  e=7.158E-05  Mus musculus
  4f52-assembly2_F  TM=2.156E-01  e=4.041E-02  Homo sapiens
  8r0j-assembly2_D  TM=3.635E-01  e=3.329E+00  Homo sapiens

Radius of gyration: 22.47 Å; Cα contacts (8 Å, |Δi|>4): 415; chains: 1; bounding box: 60×44×65 Å

InterPro domains:
  IPR016024 Armadillo-type fold [SSF48371] (6-317)
  IPR024687 MMS19, C-terminal [PF12460] (154-344)
  IPR039920 DNA repair/transcription protein MMS19 [PTHR12891] (10-3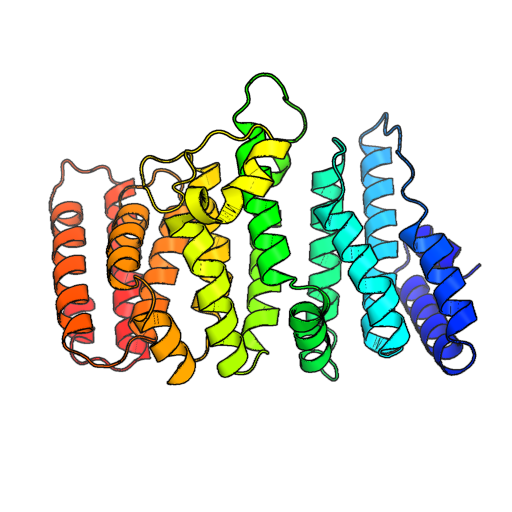45)